Protein AF-0000000084650515 (afdb_homodimer)

Nearest PDB structures (foldseek):
  3lyh-assembly1_B  TM=9.288E-01  e=5.441E-11  Marinobacter nauticus VT8
  3lyh-assembly1_A  TM=9.129E-01  e=6.985E-11  Marinobacter nauticus VT8
  8i58-assembly1_A  TM=8.343E-01  e=9.180E-08  Methanocaldococcus jannaschii DSM 2661
  6jv6-assembly1_A  TM=8.493E-01  e=1.623E-06  Bacillus spizizenii
  5zta-assembly2_B  TM=8.441E-01  e=1.433E-06  Bacillus subtilis subsp. subtilis str. 168

InterPro domains:
  IPR002762 Sirohydrochlorin cobaltochelatase CbiX-like [PF01903] (10-113)
  IPR050963 Sirohydrochlorin Cobaltochelatase/CbiX [PTHR33542] (4-114)

Foldseek 3Di:
DQEEEEEEEADDPDVVVCVVVVVVQVVCPVVDPHHYYYAHCDHDDDHPLNVVVVCVVVPHAEYEYEYQDLDDDPCNVPVVVVVQVVSCVVDPRHHYHYDHHLNPDPVSVVVVVVVVVVVVVVVVVVVD/DQEEEEEEEADDPDVVVCVVVVVVQVVCPVVDPHHYYYAHCDHDDDHPLNVVVVCVVVPHAEYEYEYQDLDDDPCNVPVVVVVQVVSCVVDPRHHYHYDHHLNPDPVSVVVVVVVVVVVVVVVVVVVD

pLDDT: mean 90.08, std 7.63, range [50.84, 98.0]

Secondary structure (DSSP, 8-state):
--EEEEEEE---S-HHHHHHHHHHHHHHGGG-SS-EEEEESSSSSSBHHHHHHHHHHTT--EEEEEE--SS--HIIIIIHHHHHHHHHHT-TT-EEEEPPPGGG-HHHHHHHHHHHHHHHHHHHHHT-/--EEEEEEE---S-HHHHHHHHHHHHHHGGG-SS-EEEEESSSSSSBHHHHHHHHHHTT--EEEEEE--SS--HIIIIIHHHHHHHHHHT-TT-EEEEPPPGGG-HHHHHHHHHHHHHHHHHHHHHT-

Structure (mmCIF, N/CA/C/O backbone):
data_AF-0000000084650515-model_v1
#
loop_
_entity.id
_entity.type
_entity.pdbx_description
1 polymer 'Cobalamin biosynthesis protein CbiX'
#
loop_
_atom_site.group_PDB
_atom_site.id
_atom_site.type_symbol
_atom_site.label_atom_id
_atom_site.label_alt_id
_atom_site.label_comp_id
_atom_site.label_asym_id
_atom_site.label_entity_id
_atom_site.label_seq_id
_atom_site.pdbx_PDB_ins_code
_atom_site.Cartn_x
_atom_site.Cartn_y
_atom_site.Cartn_z
_atom_site.occupancy
_atom_site.B_iso_or_equiv
_atom_site.auth_seq_id
_atom_site.auth_comp_id
_atom_site.auth_asym_id
_atom_site.auth_atom_id
_atom_site.pdbx_PDB_model_num
ATOM 1 N N . MET A 1 1 ? 6.652 -20.891 -22.438 1 65.06 1 MET A N 1
ATOM 2 C CA . MET A 1 1 ? 6.34 -21.109 -21.031 1 65.06 1 MET A CA 1
ATOM 3 C C . MET A 1 1 ? 5.113 -20.312 -20.609 1 65.06 1 MET A C 1
ATOM 5 O O . MET A 1 1 ? 4.938 -19.172 -21.047 1 65.06 1 MET A O 1
ATOM 9 N N . SER A 1 2 ? 4.094 -21.094 -20 1 89.44 2 SER A N 1
ATOM 10 C CA . SER A 1 2 ? 2.855 -20.469 -19.562 1 89.44 2 SER A CA 1
ATOM 11 C C . SER A 1 2 ? 3.072 -19.656 -18.281 1 89.44 2 SER A C 1
ATOM 13 O O . SER A 1 2 ? 3.711 -20.125 -17.344 1 89.44 2 SER A O 1
ATOM 15 N N . TYR A 1 3 ? 2.803 -18.391 -18.297 1 93.5 3 TYR A N 1
ATOM 16 C CA . TYR A 1 3 ? 3.105 -17.406 -17.25 1 93.5 3 TYR A CA 1
ATOM 17 C C . TYR A 1 3 ? 1.832 -16.922 -16.578 1 93.5 3 TYR A C 1
ATOM 19 O O . TYR A 1 3 ? 0.807 -16.734 -17.234 1 93.5 3 TYR A O 1
ATOM 27 N N . ALA A 1 4 ? 1.985 -16.797 -15.211 1 96.31 4 ALA A N 1
ATOM 28 C CA . ALA A 1 4 ? 0.887 -16.188 -14.469 1 96.31 4 ALA A CA 1
ATOM 29 C C . ALA A 1 4 ? 1.412 -15.227 -13.398 1 96.31 4 ALA A C 1
ATOM 31 O O . ALA A 1 4 ? 2.557 -15.352 -12.953 1 96.31 4 ALA A O 1
ATOM 32 N N . LEU A 1 5 ? 0.625 -14.297 -13.078 1 96.75 5 LEU A N 1
ATOM 33 C CA . LEU A 1 5 ? 0.903 -13.359 -11.992 1 96.75 5 LEU A CA 1
ATOM 34 C C . LEU A 1 5 ? -0.011 -13.617 -10.797 1 96.75 5 LEU A C 1
ATOM 36 O O . LEU A 1 5 ? -1.227 -13.742 -10.961 1 96.75 5 LEU A O 1
ATOM 40 N N . VAL A 1 6 ? 0.592 -13.75 -9.664 1 97.56 6 VAL A N 1
ATOM 41 C CA . VAL A 1 6 ? -0.179 -13.828 -8.422 1 97.56 6 VAL A CA 1
ATOM 42 C C . VAL A 1 6 ? 0.044 -12.562 -7.598 1 97.56 6 VAL A C 1
ATOM 44 O O . VAL A 1 6 ? 1.179 -12.242 -7.242 1 97.56 6 VAL A O 1
ATOM 47 N N . LEU A 1 7 ? -1.032 -11.836 -7.387 1 96.88 7 LEU A N 1
ATOM 48 C CA . LEU A 1 7 ? -1.013 -10.734 -6.43 1 96.88 7 LEU A CA 1
ATOM 49 C C . LEU A 1 7 ? -1.178 -11.25 -5.004 1 96.88 7 LEU A C 1
ATOM 51 O O . LEU A 1 7 ? -2.07 -12.055 -4.73 1 96.88 7 LEU A O 1
ATOM 55 N N . LEU A 1 8 ? -0.297 -10.781 -4.105 1 96.62 8 LEU A N 1
ATOM 56 C CA . LEU A 1 8 ? -0.328 -11.273 -2.73 1 96.62 8 LEU A CA 1
ATOM 57 C C . LEU A 1 8 ? -0.618 -10.141 -1.754 1 96.62 8 LEU A C 1
ATOM 59 O O . LEU A 1 8 ? 0.112 -9.148 -1.715 1 96.62 8 LEU A O 1
ATOM 63 N N . ALA A 1 9 ? -1.642 -10.203 -1.027 1 95 9 ALA A N 1
ATOM 64 C CA . ALA A 1 9 ? -2.031 -9.219 -0.023 1 95 9 ALA A CA 1
ATOM 65 C C . ALA A 1 9 ? -2.166 -9.859 1.354 1 95 9 ALA A C 1
ATOM 67 O O . ALA A 1 9 ? -2.205 -11.086 1.472 1 95 9 ALA A O 1
ATOM 68 N N . HIS A 1 10 ? -2.119 -8.828 2.303 1 90.44 10 HIS A N 1
ATOM 69 C CA . HIS A 1 10 ? -2.492 -9.328 3.619 1 90.44 10 HIS A CA 1
ATOM 70 C C . HIS A 1 10 ? -3.979 -9.664 3.68 1 90.44 10 HIS A C 1
ATOM 72 O O . HIS A 1 10 ? -4.805 -8.938 3.123 1 90.44 10 HIS A O 1
ATOM 78 N N . GLY A 1 11 ? -4.395 -10.805 4.207 1 88.5 11 GLY A N 1
ATOM 79 C CA . GLY A 1 11 ? -5.789 -11.195 4.34 1 88.5 11 GLY A CA 1
ATOM 80 C C . GLY A 1 11 ? -6.457 -10.609 5.574 1 88.5 11 GLY A C 1
ATOM 81 O O . GLY A 1 11 ? -5.789 -10.016 6.426 1 88.5 11 GLY A O 1
ATOM 82 N N . SER A 1 12 ? -7.734 -10.5 5.477 1 89.44 12 SER A N 1
ATOM 83 C CA . SER A 1 12 ? -8.578 -10.07 6.59 1 89.44 12 SER A CA 1
ATOM 84 C C . SER A 1 12 ? -9.992 -10.625 6.457 1 89.44 12 SER A C 1
ATOM 86 O O . SER A 1 12 ? -10.461 -10.891 5.352 1 89.44 12 SER A O 1
ATOM 88 N N . SER A 1 13 ? -10.586 -10.766 7.672 1 90.19 13 SER A N 1
ATOM 89 C CA . SER A 1 13 ? -12 -11.125 7.641 1 90.19 13 SER A CA 1
ATOM 90 C C . SER A 1 13 ? -12.867 -9.93 7.277 1 90.19 13 SER A C 1
ATOM 92 O O . SER A 1 13 ? -14.047 -10.086 6.953 1 90.19 13 SER A O 1
ATOM 94 N N . ASP A 1 14 ? -12.328 -8.75 7.246 1 89.75 14 ASP A N 1
ATOM 95 C CA . ASP A 1 14 ? -13.023 -7.508 6.93 1 89.75 14 ASP A CA 1
ATOM 96 C C . ASP A 1 14 ? -13.102 -7.293 5.418 1 89.75 14 ASP A C 1
ATOM 98 O O . ASP A 1 14 ? -12.078 -7.078 4.766 1 89.75 14 ASP A O 1
ATOM 102 N N . PRO A 1 15 ? -14.375 -7.281 4.848 1 88.31 15 PRO A N 1
ATOM 103 C CA . PRO A 1 15 ? -14.508 -7.078 3.404 1 88.31 15 PRO A CA 1
ATOM 104 C C . PRO A 1 15 ? -13.977 -5.719 2.947 1 88.31 15 PRO A C 1
ATOM 106 O O . PRO A 1 15 ? -13.508 -5.586 1.813 1 88.31 15 PRO A O 1
ATOM 109 N N . ASN A 1 16 ? -13.992 -4.766 3.785 1 85.94 16 ASN A N 1
ATOM 110 C CA . ASN A 1 16 ? -13.469 -3.447 3.438 1 85.94 16 ASN A CA 1
ATOM 111 C C . ASN A 1 16 ? -11.961 -3.479 3.217 1 85.94 16 ASN A C 1
ATOM 113 O O . ASN A 1 16 ? -11.43 -2.684 2.439 1 85.94 16 ASN A O 1
ATOM 117 N N . TRP A 1 17 ? -11.359 -4.402 3.885 1 88.88 17 TRP A N 1
ATOM 118 C CA . TRP A 1 17 ? -9.922 -4.602 3.719 1 88.88 17 TRP A CA 1
ATOM 119 C C . TRP A 1 17 ? -9.617 -5.223 2.359 1 88.88 17 TRP A C 1
ATOM 121 O O . TRP A 1 17 ? -8.656 -4.828 1.693 1 88.88 17 TRP A O 1
ATOM 131 N N . ARG A 1 18 ? -10.492 -6.062 1.913 1 92.69 18 ARG A N 1
ATOM 132 C CA . ARG A 1 18 ? -10.203 -6.855 0.723 1 92.69 18 ARG A CA 1
ATOM 133 C C . ARG A 1 18 ? -10.57 -6.094 -0.545 1 92.69 18 ARG A C 1
ATOM 135 O O . ARG A 1 18 ? -9.969 -6.297 -1.599 1 92.69 18 ARG A O 1
ATOM 142 N N . ALA A 1 19 ? -11.422 -5.152 -0.482 1 91.25 19 ALA A N 1
ATOM 143 C CA . ALA A 1 19 ? -12.047 -4.504 -1.631 1 91.25 19 ALA A CA 1
ATOM 144 C C . ALA A 1 19 ? -11.008 -3.82 -2.51 1 91.25 19 ALA A C 1
ATOM 146 O O . ALA A 1 19 ? -11 -4.004 -3.73 1 91.25 19 ALA A O 1
ATOM 147 N N . PRO A 1 20 ? -10.086 -3.062 -1.994 1 90.69 20 PRO A N 1
ATOM 148 C CA . PRO A 1 20 ? -9.125 -2.393 -2.873 1 90.69 20 PRO A CA 1
ATOM 149 C C . PRO A 1 20 ? -8.234 -3.373 -3.631 1 90.69 20 PRO A C 1
ATOM 151 O O . PRO A 1 20 ? -7.855 -3.109 -4.773 1 90.69 20 PRO A O 1
ATOM 154 N N . PHE A 1 21 ? -7.938 -4.445 -3.018 1 94 21 PHE A N 1
ATOM 155 C CA . PHE A 1 21 ? -7.109 -5.453 -3.67 1 94 21 PHE A CA 1
ATOM 156 C C . PHE A 1 21 ? -7.871 -6.121 -4.809 1 94 21 PHE A C 1
ATOM 158 O O . PHE A 1 21 ? -7.312 -6.363 -5.879 1 94 21 PHE A O 1
ATOM 165 N N . GLU A 1 22 ? -9.086 -6.402 -4.543 1 94.38 22 GLU A N 1
ATOM 166 C CA . GLU A 1 22 ? -9.938 -6.996 -5.566 1 94.38 22 GLU A CA 1
ATOM 167 C C . GLU A 1 22 ? -10.164 -6.031 -6.723 1 94.38 22 GLU A C 1
ATOM 169 O O . GLU A 1 22 ? -10.133 -6.43 -7.891 1 94.38 22 GLU A O 1
ATOM 174 N N . GLN A 1 23 ? -10.344 -4.797 -6.367 1 92.38 23 GLN A N 1
ATOM 175 C CA . GLN A 1 23 ? -10.492 -3.773 -7.398 1 92.38 23 GLN A CA 1
ATOM 176 C C . GLN A 1 23 ? -9.234 -3.654 -8.242 1 92.38 23 GLN A C 1
ATOM 178 O O . GLN A 1 23 ? -9.312 -3.496 -9.461 1 92.38 23 GLN A O 1
ATOM 183 N N . PHE A 1 24 ? -8.133 -3.701 -7.602 1 92.38 24 PHE A N 1
ATOM 184 C CA . PHE A 1 24 ? -6.863 -3.639 -8.312 1 92.38 24 PHE A CA 1
ATOM 185 C C . PHE A 1 24 ? -6.719 -4.812 -9.273 1 92.38 24 PHE A C 1
ATOM 187 O O . PHE A 1 24 ? -6.379 -4.625 -10.445 1 92.38 24 PHE A O 1
AT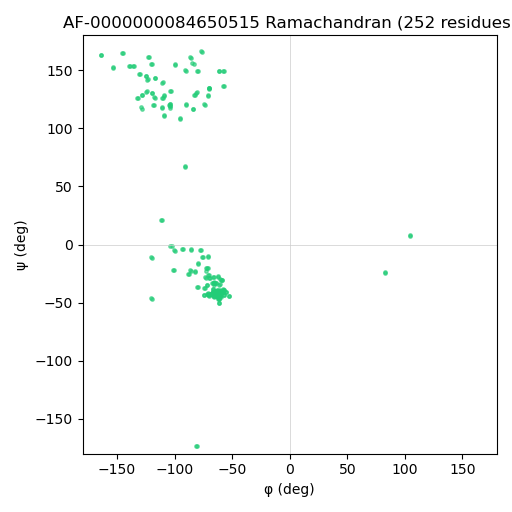OM 194 N N . ARG A 1 25 ? -6.961 -6.016 -8.727 1 95.31 25 ARG A N 1
ATOM 195 C CA . ARG A 1 25 ? -6.934 -7.195 -9.586 1 95.31 25 ARG A CA 1
ATOM 196 C C . ARG A 1 25 ? -7.844 -7.016 -10.797 1 95.31 25 ARG A C 1
ATOM 198 O O . ARG A 1 25 ? -7.43 -7.246 -11.93 1 95.31 25 ARG A O 1
ATOM 205 N N . ASP A 1 26 ? -9.031 -6.504 -10.586 1 94.62 26 ASP A N 1
ATOM 206 C CA . ASP A 1 26 ? -10.008 -6.344 -11.656 1 94.62 26 ASP A CA 1
ATOM 207 C C . ASP A 1 26 ? -9.539 -5.32 -12.688 1 94.62 26 ASP A C 1
ATOM 209 O O . ASP A 1 26 ? -9.797 -5.469 -13.883 1 94.62 26 ASP A O 1
ATOM 213 N N . ALA A 1 27 ? -8.859 -4.328 -12.227 1 91.69 27 ALA A N 1
ATOM 214 C CA . ALA A 1 27 ? -8.352 -3.283 -13.109 1 91.69 27 ALA A CA 1
ATOM 215 C C . ALA A 1 27 ? -7.227 -3.811 -13.992 1 91.69 27 ALA A C 1
ATOM 217 O O . ALA A 1 27 ? -6.961 -3.264 -15.07 1 91.69 27 ALA A O 1
ATOM 218 N N . LEU A 1 28 ? -6.531 -4.844 -13.523 1 93.19 28 LEU A N 1
ATOM 219 C CA . LEU A 1 28 ? -5.387 -5.402 -14.234 1 93.19 28 LEU A CA 1
ATOM 220 C C . LEU A 1 28 ? -5.844 -6.375 -15.312 1 93.19 28 LEU A C 1
ATOM 222 O O . LEU A 1 28 ? -5.152 -6.562 -16.312 1 93.19 28 LEU A O 1
ATOM 226 N N . LEU A 1 29 ? -7.02 -6.91 -15.141 1 92.62 29 LEU A N 1
ATOM 227 C CA . LEU A 1 29 ? -7.5 -7.996 -15.992 1 92.62 29 LEU A CA 1
ATOM 228 C C . LEU A 1 29 ? -7.566 -7.551 -17.453 1 92.62 29 LEU A C 1
ATOM 230 O O . LEU A 1 29 ? -7.074 -8.25 -18.344 1 92.62 29 LEU A O 1
ATOM 234 N N . PRO A 1 30 ? -8.094 -6.352 -17.719 1 91.19 30 PRO A N 1
ATOM 235 C CA . PRO A 1 30 ? -8.18 -5.938 -19.125 1 91.19 30 PRO A CA 1
ATOM 236 C C . PRO A 1 30 ? -6.84 -5.477 -19.688 1 91.19 30 PRO A C 1
ATOM 238 O O . PRO A 1 30 ? -6.699 -5.32 -20.906 1 91.19 30 PRO A O 1
ATOM 241 N N . ARG A 1 31 ? -5.836 -5.414 -18.859 1 89.75 31 ARG A N 1
ATOM 242 C CA . ARG A 1 31 ? -4.562 -4.848 -19.281 1 89.75 31 ARG A CA 1
ATOM 243 C C . ARG A 1 31 ? -3.553 -5.945 -19.594 1 89.75 31 ARG A C 1
ATOM 245 O O . ARG A 1 31 ? -2.531 -5.691 -20.234 1 89.75 31 ARG A O 1
ATOM 252 N N . LEU A 1 32 ? -3.812 -7.078 -19.031 1 89.38 32 LEU A N 1
ATOM 253 C CA . LEU A 1 32 ? -2.867 -8.18 -19.188 1 89.38 32 LEU A CA 1
ATOM 254 C C . LEU A 1 32 ? -3.547 -9.398 -19.797 1 89.38 32 LEU A C 1
ATOM 256 O O . LEU A 1 32 ? -4.668 -9.742 -19.422 1 89.38 32 LEU A O 1
ATOM 260 N N . ASP A 1 33 ? -2.832 -10.07 -20.625 1 88.25 33 ASP A N 1
ATOM 261 C CA . ASP A 1 33 ? -3.346 -11.289 -21.25 1 88.25 33 ASP A CA 1
ATOM 262 C C . ASP A 1 33 ? -2.939 -12.523 -20.438 1 88.25 33 ASP A C 1
ATOM 264 O O . ASP A 1 33 ? -3.369 -13.633 -20.75 1 88.25 33 ASP A O 1
ATOM 268 N N . THR A 1 34 ? -2.211 -12.3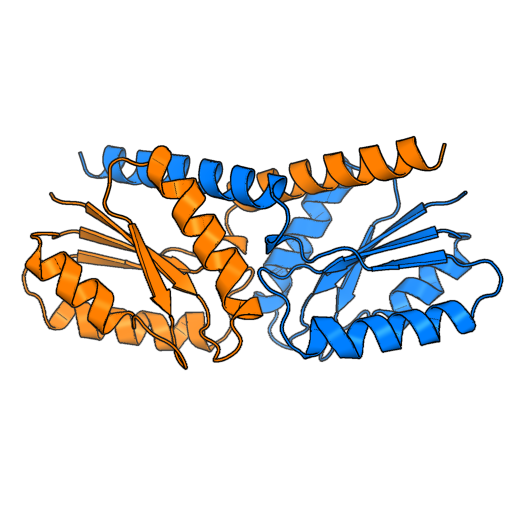59 -19.453 1 91.94 34 THR A N 1
ATOM 269 C CA . THR A 1 34 ? -1.773 -13.477 -18.625 1 91.94 34 THR A CA 1
ATOM 270 C C . THR A 1 34 ? -2.758 -13.719 -17.484 1 91.94 34 THR A C 1
ATOM 272 O O . THR A 1 34 ? -3.447 -12.797 -17.047 1 91.94 34 THR A O 1
ATOM 275 N N . PRO A 1 35 ? -2.85 -14.984 -17.062 1 94.75 35 PRO A N 1
ATOM 276 C CA . PRO A 1 35 ? -3.67 -15.242 -15.875 1 94.75 35 PRO A CA 1
ATOM 277 C C . PRO A 1 35 ? -3.209 -14.445 -14.656 1 94.75 35 PRO A C 1
ATOM 279 O O . PRO A 1 35 ? -2.006 -14.32 -14.406 1 94.75 35 PRO A O 1
ATOM 282 N N . ILE A 1 36 ? -4.176 -13.875 -13.945 1 96.19 36 ILE A N 1
ATOM 283 C CA . ILE A 1 36 ? -3.93 -13.125 -12.719 1 96.19 36 ILE A CA 1
ATOM 284 C C . ILE A 1 36 ? -4.758 -13.719 -11.578 1 96.19 36 ILE A C 1
ATOM 286 O O . ILE A 1 36 ? -5.957 -13.961 -11.742 1 96.19 36 ILE A O 1
ATOM 290 N N . ARG A 1 37 ? -4.105 -13.938 -10.484 1 97.25 37 ARG A N 1
ATOM 291 C CA . ARG A 1 37 ? -4.793 -14.383 -9.273 1 97.25 37 ARG A CA 1
ATOM 292 C C . ARG A 1 37 ? -4.496 -13.461 -8.102 1 97.25 37 ARG A C 1
ATOM 294 O O . ARG A 1 37 ? -3.4 -12.906 -8 1 97.25 37 ARG A O 1
ATOM 301 N N . LEU A 1 38 ? -5.531 -13.32 -7.293 1 97.56 38 LEU A N 1
ATOM 302 C CA . LEU A 1 38 ? -5.352 -12.68 -6 1 97.56 38 LEU A CA 1
ATOM 303 C C . LEU A 1 38 ? -5.332 -13.703 -4.875 1 97.56 38 LEU A C 1
ATOM 305 O O . LEU A 1 38 ? -6.262 -14.508 -4.742 1 97.56 38 LEU A O 1
ATOM 309 N N . ALA A 1 39 ? -4.238 -13.703 -4.176 1 97.81 39 ALA A N 1
ATOM 310 C CA . ALA A 1 39 ? -4.098 -14.594 -3.025 1 97.81 39 ALA A CA 1
ATOM 311 C C . ALA A 1 39 ? -3.855 -13.797 -1.744 1 97.81 39 ALA A C 1
ATOM 313 O O . ALA A 1 39 ? -3.379 -12.664 -1.789 1 97.81 39 ALA A O 1
ATOM 314 N N . TYR A 1 40 ? -4.215 -14.43 -0.645 1 96.25 40 TYR A N 1
ATOM 315 C CA . TYR A 1 40 ? -4.027 -13.812 0.663 1 96.25 40 TYR A CA 1
ATOM 316 C C . TYR A 1 40 ? -3.064 -14.625 1.52 1 96.25 40 TYR A C 1
ATOM 318 O O . TYR A 1 40 ? -3.094 -15.859 1.497 1 96.25 40 TYR A O 1
ATOM 326 N N . MET A 1 41 ? -2.232 -13.898 2.322 1 92.31 41 MET A N 1
ATOM 327 C CA . MET A 1 41 ? -1.226 -14.539 3.162 1 92.31 41 MET A CA 1
ATOM 328 C C . MET A 1 41 ? -1.883 -15.359 4.266 1 92.31 41 MET A C 1
ATOM 330 O O . MET A 1 41 ? -1.378 -16.422 4.637 1 92.31 41 MET A O 1
ATOM 334 N N . GLU A 1 42 ? -2.963 -14.766 4.766 1 89.38 42 GLU A N 1
ATOM 335 C CA . GLU A 1 42 ? -3.656 -15.391 5.891 1 89.38 42 GLU A CA 1
ATOM 336 C C . GLU A 1 42 ? -5.055 -14.805 6.066 1 89.38 42 GLU A C 1
ATOM 338 O O . GLU A 1 42 ? -5.422 -13.836 5.391 1 89.38 42 GLU A O 1
ATOM 343 N N . LEU A 1 43 ? -5.992 -15.508 6.844 1 91.44 43 LEU A N 1
ATOM 344 C CA . LEU A 1 43 ? -7.262 -15.039 7.387 1 91.44 43 LEU A CA 1
ATOM 345 C C . LEU A 1 43 ? -8.367 -15.133 6.344 1 91.44 43 LEU A C 1
ATOM 347 O O . LEU A 1 43 ? -9.555 -15.102 6.684 1 91.44 43 LEU A O 1
ATOM 351 N N . CYS A 1 44 ? -8.008 -15.109 5.074 1 91.56 44 CYS A N 1
ATOM 352 C CA . CYS A 1 44 ? -9.055 -15.258 4.066 1 91.56 44 CYS A CA 1
ATOM 353 C C . CYS A 1 44 ? -8.547 -16.031 2.859 1 91.56 44 CYS A C 1
ATOM 355 O O . CYS A 1 44 ? -7.348 -16.312 2.752 1 91.56 44 CYS A O 1
ATOM 357 N N . ASP A 1 45 ? -9.492 -16.469 2.059 1 94.25 45 ASP A N 1
ATOM 358 C CA . ASP A 1 45 ? -9.219 -17.25 0.848 1 94.25 45 ASP A CA 1
ATOM 359 C C . ASP A 1 45 ? -9.273 -16.359 -0.392 1 94.25 45 ASP A C 1
ATOM 361 O O . ASP A 1 45 ? -9.945 -15.32 -0.396 1 94.25 45 ASP A O 1
ATOM 365 N N . PRO A 1 46 ? -8.523 -16.844 -1.466 1 97.06 46 PRO A N 1
ATOM 366 C CA . PRO A 1 46 ? -7.664 -18.016 -1.628 1 97.06 46 PRO A CA 1
ATOM 367 C C . PRO A 1 46 ? -6.273 -17.812 -1.034 1 97.06 46 PRO A C 1
ATOM 369 O O . PRO A 1 46 ? -5.773 -16.688 -0.995 1 97.06 46 PRO A O 1
ATOM 372 N N . SER A 1 47 ? -5.645 -18.891 -0.542 1 97.19 47 SER A N 1
ATOM 373 C CA . SER A 1 47 ? -4.254 -18.859 -0.1 1 97.19 47 SER A CA 1
ATOM 374 C C . SER A 1 47 ? -3.297 -18.875 -1.288 1 97.19 47 SER A C 1
ATOM 376 O O . SER A 1 47 ? -3.707 -19.141 -2.42 1 97.19 47 SER A O 1
ATOM 378 N N . LEU A 1 48 ? -2.066 -18.578 -0.97 1 97.25 48 LEU A N 1
ATOM 379 C CA . LEU A 1 48 ? -1.036 -18.688 -1.996 1 97.25 48 LEU A CA 1
ATOM 380 C C . LEU A 1 48 ? -0.923 -20.109 -2.512 1 97.25 48 LEU A C 1
ATOM 382 O O . LEU A 1 48 ? -0.819 -20.328 -3.721 1 97.25 48 LEU A O 1
ATOM 386 N N . GLU A 1 49 ? -1.016 -21.062 -1.599 1 97.19 49 GLU A N 1
ATOM 387 C CA . GLU A 1 49 ? -0.932 -22.469 -1.942 1 97.19 49 GLU A CA 1
ATOM 388 C C . GLU A 1 49 ? -2.053 -22.875 -2.896 1 97.19 49 GLU A C 1
ATOM 390 O O . GLU A 1 49 ? -1.803 -23.516 -3.92 1 97.19 49 GLU A O 1
ATOM 395 N N . ASP A 1 50 ? -3.242 -22.469 -2.576 1 97.44 50 ASP A N 1
ATOM 396 C CA . ASP A 1 50 ? -4.398 -22.781 -3.404 1 97.44 50 ASP A CA 1
ATOM 397 C C . ASP A 1 50 ? -4.266 -22.156 -4.793 1 97.44 50 ASP A C 1
ATOM 399 O O . ASP A 1 50 ? -4.559 -22.797 -5.801 1 97.44 50 ASP A O 1
ATOM 403 N N . SER A 1 51 ? -3.863 -20.953 -4.84 1 98 51 SER A N 1
ATOM 404 C CA . SER A 1 51 ? -3.727 -20.219 -6.098 1 98 51 SER A CA 1
ATOM 405 C C . SER A 1 51 ? -2.678 -20.859 -6.996 1 98 51 SER A C 1
ATOM 407 O O . SER A 1 51 ? -2.904 -21.047 -8.195 1 98 51 SER A O 1
ATOM 409 N N . VAL A 1 52 ? -1.563 -21.234 -6.402 1 97.5 52 VAL A N 1
ATOM 410 C CA . VAL A 1 52 ? -0.481 -21.859 -7.152 1 97.5 52 VAL A CA 1
ATOM 411 C C . VAL A 1 52 ? -0.936 -23.219 -7.668 1 97.5 52 VAL A C 1
ATOM 413 O O . VAL A 1 52 ? -0.711 -23.562 -8.828 1 97.5 52 VAL A O 1
ATOM 416 N N . ALA A 1 53 ? -1.579 -23.984 -6.824 1 97.06 53 ALA A N 1
ATOM 417 C CA . ALA A 1 53 ? -2.066 -25.297 -7.215 1 97.06 53 ALA A CA 1
ATOM 418 C C . ALA A 1 53 ? -2.996 -25.219 -8.422 1 97.06 53 ALA A C 1
ATOM 420 O O . ALA A 1 53 ? -2.879 -26 -9.367 1 97.06 53 ALA A O 1
ATOM 421 N N . GLN A 1 54 ? -3.879 -24.234 -8.391 1 97.31 54 GLN A N 1
ATOM 422 C CA . GLN A 1 54 ? -4.832 -24.047 -9.484 1 97.31 54 GLN A CA 1
ATOM 423 C C . GLN A 1 54 ? -4.117 -23.641 -10.773 1 97.31 54 GLN A C 1
ATOM 425 O O . GLN A 1 54 ? -4.473 -24.125 -11.852 1 97.31 54 GLN A O 1
ATOM 430 N N . LEU A 1 55 ? -3.148 -22.812 -10.656 1 97.44 55 LEU A N 1
ATOM 431 C CA . LEU A 1 55 ? -2.389 -22.375 -11.82 1 97.44 55 LEU A CA 1
ATOM 432 C C . LEU A 1 55 ? -1.594 -23.516 -12.43 1 97.44 55 LEU A C 1
ATOM 434 O O . LEU A 1 55 ? -1.545 -23.656 -13.656 1 97.44 55 LEU A O 1
ATOM 438 N N . VAL A 1 56 ? -0.998 -24.312 -11.578 1 96.38 56 VAL A N 1
ATOM 439 C CA . VAL A 1 56 ? -0.232 -25.453 -12.047 1 96.38 56 VAL A CA 1
ATOM 440 C C . VAL A 1 56 ? -1.158 -26.438 -12.758 1 96.38 56 VAL A C 1
ATOM 442 O O . VAL A 1 56 ? -0.827 -26.953 -13.828 1 96.38 56 VAL A O 1
ATOM 445 N N . GLN A 1 57 ? -2.316 -26.672 -12.172 1 96.06 57 GLN A N 1
ATOM 446 C CA . GLN A 1 57 ? -3.307 -27.562 -12.766 1 96.06 57 GLN A CA 1
ATOM 447 C C . GLN A 1 57 ? -3.727 -27.062 -14.148 1 96.06 57 GLN A C 1
ATOM 449 O O . GLN A 1 57 ? -4.016 -27.859 -15.039 1 96.06 57 GLN A O 1
ATOM 454 N N . ALA A 1 58 ? -3.699 -25.75 -14.367 1 96.25 58 ALA A N 1
ATOM 455 C CA . ALA A 1 58 ? -4.098 -25.141 -15.633 1 96.25 58 ALA A CA 1
ATOM 456 C C . ALA A 1 58 ? -2.932 -25.109 -16.625 1 96.25 58 ALA A C 1
ATOM 458 O O . ALA A 1 58 ? -3.062 -24.594 -17.734 1 96.25 58 ALA A O 1
ATOM 459 N N . GLY A 1 59 ? -1.742 -25.562 -16.156 1 95.31 59 GL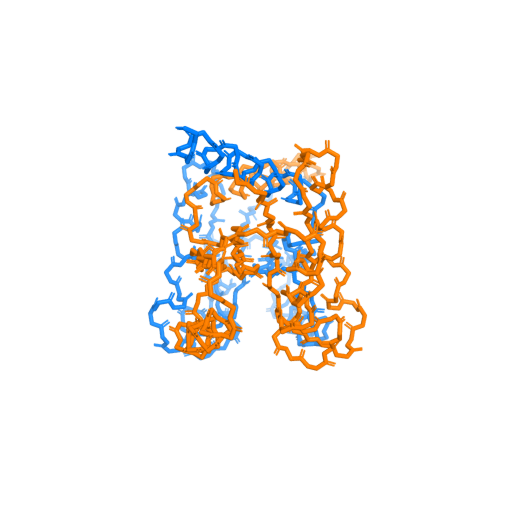Y A N 1
ATOM 460 C CA . GLY A 1 59 ? -0.629 -25.719 -17.078 1 95.31 59 GLY A CA 1
ATOM 461 C C . GLY A 1 59 ? 0.419 -24.625 -16.938 1 95.31 59 GLY A C 1
ATOM 462 O O . GLY A 1 59 ? 1.354 -24.562 -17.734 1 95.31 59 GLY A O 1
ATOM 463 N N . THR A 1 60 ? 0.274 -23.781 -15.906 1 95.81 60 THR A N 1
ATOM 464 C CA . THR A 1 60 ? 1.247 -22.719 -15.68 1 95.81 60 THR A CA 1
ATOM 465 C C . THR A 1 60 ? 2.576 -23.281 -15.203 1 95.81 60 THR A C 1
ATOM 467 O O . THR A 1 60 ? 2.604 -24.156 -14.336 1 95.81 60 THR A O 1
ATOM 470 N N . THR A 1 61 ? 3.682 -22.781 -15.789 1 95.56 61 THR A N 1
ATOM 471 C CA . THR A 1 61 ? 4.988 -23.297 -15.391 1 95.56 61 THR A CA 1
ATOM 472 C C . THR A 1 61 ? 5.863 -22.188 -14.828 1 95.56 61 THR A C 1
ATOM 474 O O . THR A 1 61 ? 6.945 -22.438 -14.297 1 95.56 61 THR A O 1
ATOM 477 N N . ARG A 1 62 ? 5.453 -20.953 -14.992 1 95.75 62 ARG A N 1
ATOM 478 C CA . ARG A 1 62 ? 6.156 -19.797 -14.43 1 95.75 62 ARG A CA 1
ATOM 479 C C . ARG A 1 62 ? 5.188 -18.859 -13.719 1 95.75 62 ARG A C 1
ATOM 481 O O . ARG A 1 62 ? 4.184 -18.438 -14.305 1 95.75 62 ARG A O 1
ATOM 488 N N . ILE A 1 63 ? 5.5 -18.562 -12.461 1 96.62 63 ILE A N 1
ATOM 489 C CA . ILE A 1 63 ? 4.652 -17.688 -11.664 1 96.62 63 ILE A CA 1
ATOM 490 C C . ILE A 1 63 ? 5.492 -16.578 -11.055 1 96.62 63 ILE A C 1
ATOM 492 O O . ILE A 1 63 ? 6.574 -16.828 -10.508 1 96.62 63 ILE A O 1
ATOM 496 N N . GLU A 1 64 ? 5.086 -15.398 -11.227 1 96.19 64 GLU A N 1
ATOM 497 C CA . GLU A 1 64 ? 5.598 -14.289 -10.422 1 96.19 64 GLU A CA 1
ATOM 498 C C . GLU A 1 64 ? 4.59 -13.875 -9.352 1 96.19 64 GLU A C 1
ATOM 500 O O . GLU A 1 64 ? 3.395 -13.766 -9.625 1 96.19 64 GLU A O 1
ATOM 505 N N . VAL A 1 65 ? 5.125 -13.742 -8.148 1 96.56 65 VAL A N 1
ATOM 506 C CA . VAL A 1 65 ? 4.32 -13.289 -7.016 1 96.56 65 VAL A CA 1
ATOM 507 C C . VAL A 1 65 ? 4.648 -11.836 -6.695 1 96.56 65 VAL A C 1
ATOM 509 O O . VAL A 1 65 ? 5.797 -11.5 -6.395 1 96.56 65 VAL A O 1
ATOM 512 N N . LEU A 1 66 ? 3.635 -11.023 -6.797 1 95.19 66 LEU A N 1
ATOM 513 C CA . LEU A 1 66 ? 3.793 -9.602 -6.512 1 95.19 66 LEU A CA 1
ATOM 514 C C . LEU A 1 66 ? 3.096 -9.227 -5.211 1 95.19 66 LEU A C 1
ATOM 516 O O . LEU A 1 66 ? 1.865 -9.172 -5.152 1 95.19 66 LEU A O 1
ATOM 520 N N . PRO A 1 67 ? 3.906 -8.898 -4.211 1 95 67 PRO A N 1
ATOM 521 C CA . PRO A 1 67 ? 3.289 -8.445 -2.963 1 95 67 PRO A CA 1
ATOM 522 C C . PRO A 1 67 ? 2.66 -7.055 -3.092 1 95 67 PRO A C 1
ATOM 524 O O . PRO A 1 67 ? 3.312 -6.117 -3.561 1 95 67 PRO A O 1
ATOM 527 N N . LEU A 1 68 ? 1.376 -6.965 -2.68 1 93 68 LEU A N 1
ATOM 528 C CA . LEU A 1 68 ? 0.674 -5.684 -2.648 1 93 68 LEU A CA 1
ATOM 529 C C . LEU A 1 68 ? 0.827 -5.012 -1.289 1 93 68 LEU A C 1
ATOM 531 O O . LEU A 1 68 ? -0.156 -4.832 -0.567 1 93 68 LEU A O 1
ATOM 535 N N . PHE A 1 69 ? 2.074 -4.633 -1.062 1 90.81 69 PHE A N 1
ATOM 536 C CA . PHE A 1 69 ? 2.484 -3.941 0.153 1 90.81 69 PHE A CA 1
ATOM 537 C C . PHE A 1 69 ? 3.309 -2.703 -0.181 1 90.81 69 PHE A C 1
ATOM 539 O O . PHE A 1 69 ? 4.027 -2.682 -1.184 1 90.81 69 PHE A O 1
ATOM 546 N N . PHE A 1 70 ? 3.16 -1.713 0.649 1 87.25 70 PHE A N 1
ATOM 547 C CA . PHE A 1 70 ? 4.023 -0.549 0.482 1 87.25 70 PHE A CA 1
ATOM 548 C C . PHE A 1 70 ? 5.457 -0.876 0.888 1 87.25 70 PHE A C 1
ATOM 550 O O . PHE A 1 70 ? 6.406 -0.466 0.218 1 87.25 70 PHE A O 1
ATOM 557 N N . ALA A 1 71 ? 5.527 -1.564 1.998 1 84.62 71 ALA A N 1
ATOM 558 C CA . ALA A 1 71 ? 6.824 -1.932 2.561 1 84.62 71 ALA A CA 1
ATOM 559 C C . ALA A 1 71 ? 6.836 -3.389 3.014 1 84.62 71 ALA A C 1
ATOM 561 O O . ALA A 1 71 ? 5.781 -3.969 3.283 1 84.62 71 ALA A O 1
ATOM 562 N N . ALA A 1 72 ? 8.062 -3.918 2.994 1 80.06 72 ALA A N 1
ATOM 563 C CA . ALA A 1 72 ? 8.211 -5.305 3.43 1 80.06 72 ALA A CA 1
ATOM 564 C C . ALA A 1 72 ? 8.617 -5.375 4.898 1 80.06 72 ALA A C 1
ATOM 566 O O . ALA A 1 72 ? 9.695 -4.902 5.277 1 80.06 72 ALA A O 1
ATOM 567 N N . GLY A 1 73 ? 7.668 -5.816 5.707 1 79.62 73 GLY A N 1
ATOM 568 C CA . GLY A 1 73 ? 8.062 -6.172 7.059 1 79.62 73 GLY A CA 1
ATOM 569 C C . GLY A 1 73 ? 8.672 -7.559 7.156 1 79.62 73 GLY A C 1
ATOM 570 O O . GLY A 1 73 ? 8.953 -8.188 6.137 1 79.62 73 GLY A O 1
ATOM 571 N N . ARG A 1 74 ? 8.93 -8.023 8.336 1 77.69 74 ARG A N 1
ATOM 572 C CA . ARG A 1 74 ? 9.602 -9.289 8.586 1 77.69 74 ARG A CA 1
ATOM 573 C C . ARG A 1 74 ? 8.836 -10.453 7.949 1 77.69 74 ARG A C 1
ATOM 575 O O . ARG A 1 74 ? 9.438 -11.336 7.336 1 77.69 74 ARG A O 1
ATOM 582 N N . HIS A 1 75 ? 7.582 -10.438 7.98 1 79.19 75 HIS A N 1
ATOM 583 C CA . HIS A 1 75 ? 6.773 -11.523 7.445 1 79.19 75 HIS A CA 1
ATOM 584 C C . HIS A 1 75 ? 6.945 -11.648 5.934 1 79.19 75 HIS A C 1
ATOM 586 O O . HIS A 1 75 ? 7.176 -12.742 5.418 1 79.19 75 HIS A O 1
ATOM 592 N N . LEU A 1 76 ? 6.957 -10.586 5.273 1 84.44 76 LEU A N 1
ATOM 593 C CA . LEU A 1 76 ? 7.098 -10.594 3.822 1 84.44 76 LEU A CA 1
ATOM 594 C C . LEU A 1 76 ? 8.523 -10.93 3.418 1 84.44 76 LEU A C 1
ATOM 596 O O . LEU A 1 76 ? 8.75 -11.633 2.428 1 84.44 76 LEU A O 1
ATOM 600 N N . ARG A 1 77 ? 9.469 -10.609 4.25 1 86.12 77 ARG A N 1
ATOM 601 C CA . ARG A 1 77 ? 10.867 -10.734 3.857 1 86.12 77 ARG A CA 1
ATOM 602 C C . ARG A 1 77 ? 11.398 -12.133 4.176 1 86.12 77 ARG A C 1
ATOM 604 O O . ARG A 1 77 ? 12.32 -12.617 3.516 1 86.12 77 ARG A O 1
ATOM 611 N N . LYS A 1 78 ? 10.789 -12.789 5.152 1 89.12 78 LYS A N 1
ATOM 612 C CA . LYS A 1 78 ? 11.336 -14.078 5.578 1 89.12 78 LYS A CA 1
ATOM 613 C C . LYS A 1 78 ? 10.32 -15.195 5.398 1 89.12 78 LYS A C 1
ATOM 615 O O . LYS A 1 78 ? 10.602 -16.203 4.738 1 89.12 78 LYS A O 1
ATOM 620 N N . ASP A 1 79 ? 9.094 -15.008 5.809 1 89.94 79 ASP A N 1
ATOM 621 C CA . ASP A 1 79 ? 8.109 -16.078 5.812 1 89.94 79 ASP A CA 1
ATOM 622 C C . ASP A 1 79 ? 7.629 -16.391 4.395 1 89.94 79 ASP A C 1
ATOM 624 O O . ASP A 1 79 ? 7.473 -17.562 4.031 1 89.94 79 ASP A O 1
ATOM 628 N N . VAL A 1 80 ? 7.5 -15.375 3.602 1 93.81 80 VAL A N 1
ATOM 629 C CA . VAL A 1 80 ? 6.938 -15.57 2.27 1 93.81 80 VAL A CA 1
ATOM 630 C C . VAL A 1 80 ? 7.965 -16.25 1.367 1 93.81 80 VAL A C 1
ATOM 632 O O . VAL A 1 80 ? 7.637 -17.188 0.643 1 93.81 80 VAL A O 1
ATOM 635 N N . PRO A 1 81 ? 9.227 -15.844 1.396 1 94.69 81 PRO A N 1
ATOM 636 C CA . PRO A 1 81 ? 10.234 -16.562 0.604 1 94.69 81 PRO A CA 1
ATOM 637 C C . PRO A 1 81 ? 10.32 -18.047 0.968 1 94.69 81 PRO A C 1
ATOM 639 O O . PRO A 1 81 ? 10.453 -18.891 0.083 1 94.69 81 PRO A O 1
ATOM 642 N N . ALA A 1 82 ? 10.242 -18.359 2.264 1 94.62 82 ALA A N 1
ATOM 643 C CA . ALA A 1 82 ? 10.258 -19.75 2.703 1 94.62 82 ALA A CA 1
ATOM 644 C C . ALA A 1 82 ? 9.047 -20.5 2.158 1 94.62 82 ALA A C 1
ATOM 646 O O . ALA A 1 82 ? 9.172 -21.656 1.718 1 94.62 82 ALA A O 1
ATOM 647 N N . GLN A 1 83 ? 7.945 -19.859 2.188 1 94.44 83 GLN A N 1
ATOM 648 C CA . GLN A 1 83 ? 6.715 -20.438 1.652 1 94.44 83 GLN A CA 1
ATOM 649 C C . GLN A 1 83 ? 6.84 -20.719 0.157 1 94.44 83 GLN A C 1
ATOM 651 O O . GLN A 1 83 ? 6.438 -21.781 -0.318 1 94.44 83 GLN A O 1
ATOM 656 N N . ILE A 1 84 ? 7.391 -19.828 -0.562 1 95.75 84 ILE A N 1
ATOM 657 C CA . ILE A 1 84 ? 7.555 -19.938 -2.008 1 95.75 84 ILE A CA 1
ATOM 658 C C . ILE A 1 84 ? 8.516 -21.078 -2.332 1 95.75 84 ILE A C 1
ATOM 660 O O . ILE A 1 84 ? 8.273 -21.859 -3.258 1 95.75 84 ILE A O 1
ATOM 664 N N . LYS A 1 85 ? 9.57 -21.156 -1.578 1 94.75 85 LYS A N 1
ATOM 665 C CA . LYS A 1 85 ? 10.523 -22.234 -1.769 1 94.75 85 LYS A CA 1
ATOM 666 C C . LYS A 1 85 ? 9.859 -23.594 -1.569 1 94.75 85 LYS A C 1
ATOM 668 O O . LYS A 1 85 ? 10.07 -24.516 -2.359 1 94.75 85 LYS A O 1
ATOM 673 N N . GLU A 1 86 ? 9.102 -23.672 -0.547 1 95.12 86 GLU A N 1
ATOM 674 C CA . GLU A 1 86 ? 8.375 -24.906 -0.271 1 95.12 86 GLU A CA 1
ATOM 675 C C . GLU A 1 86 ? 7.418 -25.25 -1.41 1 95.12 86 GLU A C 1
ATOM 677 O O . GLU A 1 86 ? 7.355 -26.391 -1.851 1 95.12 86 GLU A O 1
ATOM 682 N N . LEU A 1 87 ? 6.73 -24.281 -1.887 1 95.19 87 LEU A N 1
ATOM 683 C CA . LEU A 1 87 ? 5.777 -24.484 -2.975 1 95.19 87 LEU A CA 1
ATOM 684 C C . LEU A 1 87 ? 6.492 -24.922 -4.246 1 95.19 87 LEU A C 1
ATOM 686 O O . LEU A 1 87 ? 6.027 -25.844 -4.934 1 95.19 87 LEU A O 1
ATOM 690 N N . ALA A 1 88 ? 7.574 -24.281 -4.527 1 93.94 88 ALA A N 1
ATOM 691 C CA . ALA A 1 88 ? 8.344 -24.609 -5.723 1 93.94 88 ALA A CA 1
ATOM 692 C C . ALA A 1 88 ? 8.836 -26.062 -5.668 1 93.94 88 ALA A C 1
ATOM 694 O O . ALA A 1 88 ? 8.93 -26.734 -6.699 1 93.94 88 ALA A O 1
ATOM 695 N N . SER A 1 89 ? 9.148 -26.531 -4.531 1 95.12 89 SER A N 1
ATOM 696 C CA . SER A 1 89 ? 9.688 -27.875 -4.359 1 95.12 89 SER A CA 1
ATOM 697 C C . SER A 1 89 ? 8.617 -28.922 -4.602 1 95.12 89 SER A C 1
ATOM 699 O O . SER A 1 89 ? 8.93 -30.094 -4.871 1 95.12 89 SER A O 1
ATOM 701 N N . LEU A 1 90 ? 7.395 -28.531 -4.516 1 95.19 90 LEU A N 1
ATOM 702 C CA . LEU A 1 90 ? 6.281 -29.469 -4.672 1 95.19 90 LEU A CA 1
ATOM 703 C C . LEU A 1 90 ? 6.016 -29.75 -6.145 1 95.19 90 LEU A C 1
ATOM 705 O O . LEU A 1 90 ? 5.332 -30.719 -6.48 1 95.19 90 LEU A O 1
ATOM 709 N N . TYR A 1 91 ? 6.582 -28.859 -7 1 94.44 91 TYR A N 1
ATOM 710 C CA . TYR A 1 91 ? 6.309 -28.984 -8.422 1 94.44 91 TYR A CA 1
ATOM 711 C C . TYR A 1 91 ? 7.598 -28.984 -9.234 1 94.44 91 TYR A C 1
ATOM 713 O O . TYR A 1 91 ? 8.312 -27.984 -9.281 1 94.44 91 TYR A O 1
ATOM 721 N N . ASP A 1 92 ? 7.969 -30 -9.969 1 89.19 92 ASP A N 1
ATOM 722 C CA . ASP A 1 92 ? 9.234 -30.203 -10.672 1 89.19 92 ASP A CA 1
ATOM 723 C C . ASP A 1 92 ? 9.398 -29.172 -11.797 1 89.19 92 ASP A C 1
ATOM 725 O O . ASP A 1 92 ? 10.508 -28.703 -12.062 1 89.19 92 ASP A O 1
ATOM 729 N N . ASP A 1 93 ? 8.336 -28.766 -12.414 1 91.44 93 ASP A N 1
ATOM 730 C CA . ASP A 1 93 ? 8.438 -27.922 -13.594 1 91.44 93 ASP A CA 1
ATOM 731 C C . ASP A 1 93 ? 7.93 -26.516 -13.305 1 91.44 93 ASP A C 1
ATOM 733 O O . ASP A 1 93 ? 7.562 -25.781 -14.227 1 91.44 93 ASP A O 1
ATOM 737 N N . LEU A 1 94 ? 7.902 -26.156 -12.055 1 94.81 94 LEU A N 1
ATOM 738 C CA . LEU A 1 94 ? 7.355 -24.844 -11.719 1 94.81 94 LEU A CA 1
ATOM 739 C C . LEU A 1 94 ? 8.453 -23.906 -11.242 1 94.81 94 LEU A C 1
ATOM 741 O O . LEU A 1 94 ? 9.242 -24.266 -10.359 1 94.81 94 LEU A O 1
ATOM 745 N N . ASP A 1 95 ? 8.523 -22.75 -11.898 1 95.12 95 ASP A N 1
ATOM 746 C CA . ASP A 1 95 ? 9.367 -21.656 -11.438 1 95.12 95 ASP A CA 1
ATOM 747 C C . ASP A 1 95 ? 8.531 -20.562 -10.773 1 95.12 95 ASP A C 1
ATOM 749 O O . ASP A 1 95 ? 7.652 -19.969 -11.414 1 95.12 95 ASP A O 1
ATOM 753 N N . ILE A 1 96 ? 8.797 -20.312 -9.523 1 96.75 96 ILE A N 1
ATOM 754 C CA . ILE A 1 96 ? 8.094 -19.25 -8.805 1 96.75 96 ILE A CA 1
ATOM 755 C C . ILE A 1 96 ? 9.094 -18.188 -8.359 1 96.75 96 ILE A C 1
ATOM 757 O O . ILE A 1 96 ? 10.094 -18.5 -7.711 1 96.75 96 ILE A O 1
ATOM 761 N N . THR A 1 97 ? 8.797 -16.953 -8.719 1 94.94 97 THR A N 1
ATOM 762 C CA . THR 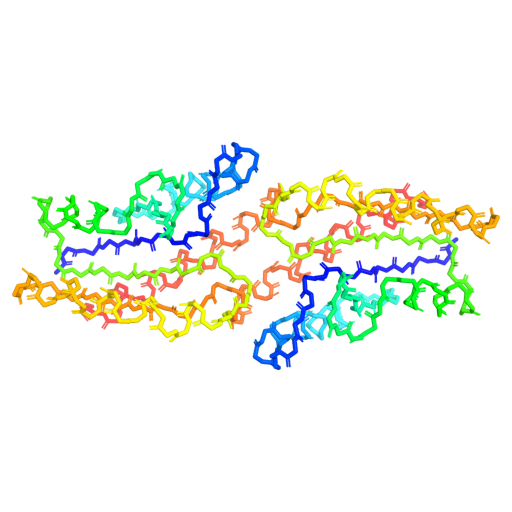A 1 97 ? 9.641 -15.836 -8.32 1 94.94 97 THR A CA 1
ATOM 763 C C . THR A 1 97 ? 8.859 -14.844 -7.473 1 94.94 97 THR A C 1
ATOM 765 O O . THR A 1 97 ? 7.75 -14.445 -7.832 1 94.94 97 THR A O 1
ATOM 768 N N . LEU A 1 98 ? 9.445 -14.5 -6.375 1 94.75 98 LEU A N 1
ATOM 769 C CA . LEU A 1 98 ? 8.898 -13.43 -5.543 1 94.75 98 LEU A CA 1
ATOM 770 C C . LEU A 1 98 ? 9.477 -12.078 -5.949 1 94.75 98 LEU A C 1
ATOM 772 O O . LEU A 1 98 ? 10.688 -11.875 -5.91 1 94.75 98 LEU A O 1
ATOM 776 N N . LEU A 1 99 ? 8.555 -11.227 -6.34 1 91.56 99 LEU A N 1
ATOM 777 C CA . LEU A 1 99 ? 8.961 -9.875 -6.707 1 91.56 99 LEU A CA 1
ATOM 778 C C . LEU A 1 99 ? 9.023 -8.969 -5.48 1 91.56 99 LEU A C 1
ATOM 780 O O . LEU A 1 99 ? 8.477 -9.305 -4.43 1 91.56 99 LEU A O 1
ATOM 784 N N . ALA A 1 100 ? 9.766 -7.816 -5.594 1 89.31 100 ALA A N 1
ATOM 785 C CA . ALA A 1 100 ? 9.719 -6.801 -4.547 1 89.31 100 ALA A CA 1
ATOM 786 C C . ALA A 1 100 ? 8.312 -6.246 -4.375 1 89.31 100 ALA A C 1
ATOM 788 O O . ALA A 1 100 ? 7.539 -6.188 -5.332 1 89.31 100 ALA A O 1
ATOM 789 N N . PRO A 1 101 ? 7.996 -5.84 -3.119 1 92.06 101 PRO A N 1
ATOM 790 C CA . PRO A 1 101 ? 6.664 -5.25 -2.943 1 92.06 101 PRO A CA 1
ATOM 791 C C . PRO A 1 101 ? 6.43 -4.043 -3.848 1 92.06 101 PRO A C 1
ATOM 793 O O . PRO A 1 101 ? 7.371 -3.305 -4.152 1 92.06 101 PRO A O 1
ATOM 796 N N . VAL A 1 102 ? 5.219 -3.914 -4.18 1 88.62 102 VAL A N 1
ATOM 797 C CA . VAL A 1 102 ? 4.848 -2.918 -5.18 1 88.62 102 VAL A CA 1
ATOM 798 C C . VAL A 1 102 ? 5.277 -1.53 -4.711 1 88.62 102 VAL A C 1
ATOM 800 O O . VAL A 1 102 ? 5.672 -0.687 -5.52 1 88.62 102 VAL A O 1
ATOM 803 N N . GLY A 1 103 ? 5.305 -1.261 -3.387 1 86.69 103 GLY A N 1
ATOM 804 C CA . GLY A 1 103 ? 5.641 0.045 -2.84 1 86.69 103 GLY A CA 1
ATOM 805 C C . GLY A 1 103 ? 7.109 0.396 -2.99 1 86.69 103 GLY A C 1
ATOM 806 O O . GLY A 1 103 ? 7.496 1.556 -2.826 1 86.69 103 GLY A O 1
ATOM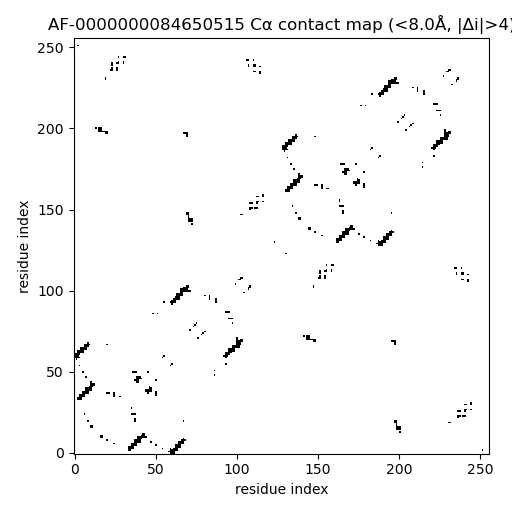 807 N N . GLU A 1 104 ? 7.863 -0.528 -3.354 1 86.5 104 GLU A N 1
ATOM 808 C CA . GLU A 1 104 ? 9.297 -0.299 -3.479 1 86.5 104 GLU A CA 1
ATOM 809 C C . GLU A 1 104 ? 9.695 -0.062 -4.934 1 86.5 104 GLU A C 1
ATOM 811 O O . GLU A 1 104 ? 10.844 0.294 -5.219 1 86.5 104 GLU A O 1
ATOM 816 N N . HIS A 1 105 ? 8.758 -0.202 -5.793 1 83.56 105 HIS A N 1
ATOM 817 C CA . HIS A 1 105 ? 9.078 -0.052 -7.207 1 83.56 105 HIS A CA 1
ATOM 818 C C . HIS A 1 105 ? 9.094 1.418 -7.613 1 83.56 105 HIS A C 1
ATOM 820 O O . HIS A 1 105 ? 8.117 2.137 -7.414 1 83.56 105 HIS A O 1
ATOM 826 N N . PRO A 1 106 ? 10.18 1.795 -8.25 1 84.12 106 PRO A N 1
ATOM 827 C CA . PRO A 1 106 ? 10.297 3.205 -8.625 1 84.12 106 PRO A CA 1
ATOM 828 C C . PRO A 1 106 ? 9.133 3.68 -9.492 1 84.12 106 PRO A C 1
ATOM 830 O O . PRO A 1 106 ? 8.664 4.809 -9.336 1 84.12 106 PRO A O 1
ATOM 833 N N . ASP A 1 107 ? 8.734 2.818 -10.367 1 81.5 107 ASP A N 1
ATOM 834 C CA . ASP A 1 107 ? 7.629 3.199 -11.242 1 81.5 107 ASP A CA 1
ATOM 835 C C . ASP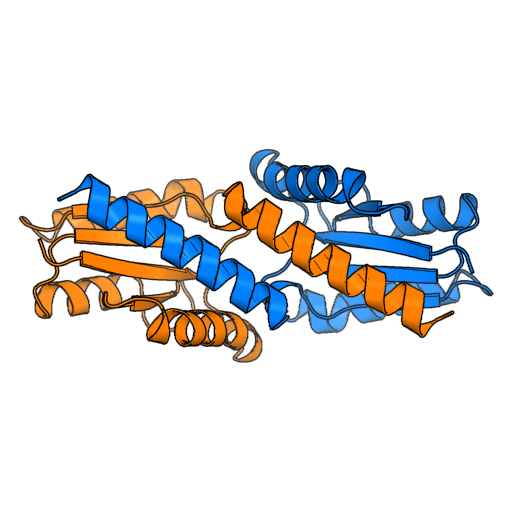 A 1 107 ? 6.332 3.373 -10.453 1 81.5 107 ASP A C 1
ATOM 837 O O . ASP A 1 107 ? 5.512 4.234 -10.773 1 81.5 107 ASP A O 1
ATOM 841 N N . PHE A 1 108 ? 6.227 2.59 -9.445 1 82.19 108 PHE A N 1
ATOM 842 C CA . PHE A 1 108 ? 5.051 2.705 -8.586 1 82.19 108 PHE A CA 1
ATOM 843 C C . PHE A 1 108 ? 5.094 4 -7.785 1 82.19 108 PHE A C 1
ATOM 845 O O . PHE A 1 108 ? 4.102 4.734 -7.727 1 82.19 108 PHE A O 1
ATOM 852 N N . ILE A 1 109 ? 6.234 4.27 -7.281 1 85.81 109 ILE A N 1
ATOM 853 C CA . ILE A 1 109 ? 6.422 5.484 -6.496 1 85.81 109 ILE A CA 1
ATOM 854 C C . ILE A 1 109 ? 6.129 6.707 -7.363 1 85.81 109 ILE A C 1
ATOM 856 O O . ILE A 1 109 ? 5.422 7.625 -6.938 1 85.81 109 ILE A O 1
ATOM 860 N N . ALA A 1 110 ? 6.562 6.668 -8.555 1 84.69 110 ALA A N 1
ATOM 861 C CA . ALA A 1 110 ? 6.348 7.781 -9.469 1 84.69 110 ALA A CA 1
ATOM 862 C C . ALA A 1 110 ? 4.871 7.93 -9.82 1 84.69 110 ALA A C 1
ATOM 864 O O . ALA A 1 110 ? 4.344 9.047 -9.844 1 84.69 110 ALA A O 1
ATOM 865 N N . ALA A 1 111 ? 4.254 6.824 -10.047 1 82 111 ALA A N 1
ATOM 866 C CA . ALA A 1 111 ? 2.832 6.836 -10.391 1 82 111 ALA A CA 1
ATOM 867 C C . ALA A 1 111 ? 1.995 7.359 -9.227 1 82 111 ALA A C 1
ATOM 869 O O . ALA A 1 111 ? 1.084 8.164 -9.422 1 82 111 ALA A O 1
ATOM 870 N N . LEU A 1 112 ? 2.371 6.895 -8.102 1 84.12 112 LEU A N 1
ATOM 871 C CA . LEU A 1 112 ? 1.667 7.332 -6.902 1 84.12 112 LEU A CA 1
ATOM 872 C C . LEU A 1 112 ? 1.876 8.828 -6.66 1 84.12 112 LEU A C 1
ATOM 874 O O . LEU A 1 112 ? 0.924 9.547 -6.359 1 84.12 112 LEU A O 1
ATOM 878 N N . ALA A 1 113 ? 3.107 9.242 -6.832 1 88.06 113 ALA A N 1
ATOM 879 C CA . ALA A 1 113 ? 3.434 10.656 -6.648 1 88.06 113 ALA A CA 1
ATOM 880 C C . ALA A 1 113 ? 2.652 11.531 -7.629 1 88.06 113 ALA A C 1
ATOM 882 O O . ALA A 1 113 ? 2.129 12.578 -7.25 1 88.06 113 ALA A O 1
ATOM 883 N N . ASN A 1 114 ? 2.498 11.094 -8.828 1 85.31 114 ASN A N 1
ATOM 884 C CA . ASN A 1 114 ? 1.737 11.836 -9.828 1 85.31 114 ASN A CA 1
ATOM 885 C C . ASN A 1 114 ? 0.257 11.914 -9.469 1 85.31 114 ASN A C 1
ATOM 887 O O . ASN A 1 114 ? -0.359 12.969 -9.578 1 85.31 114 ASN A O 1
ATOM 891 N N . ALA A 1 115 ? -0.248 10.789 -9.031 1 83.44 115 ALA A N 1
ATOM 892 C CA . ALA A 1 115 ? -1.66 10.742 -8.664 1 83.44 115 ALA A CA 1
ATOM 893 C C . ALA A 1 115 ? -1.955 11.672 -7.488 1 83.44 115 ALA A C 1
ATOM 895 O O . ALA A 1 115 ? -2.959 12.383 -7.492 1 83.44 115 ALA A O 1
ATOM 896 N N . VAL A 1 116 ? -1.054 11.688 -6.547 1 87 116 VAL A N 1
ATOM 897 C CA . VAL A 1 116 ? -1.229 12.523 -5.367 1 87 116 VAL A CA 1
ATOM 898 C C . VAL A 1 116 ? -1.069 13.992 -5.746 1 87 116 VAL A C 1
ATOM 900 O O . VAL A 1 116 ? -1.84 14.844 -5.293 1 87 116 VAL A O 1
ATOM 903 N N . 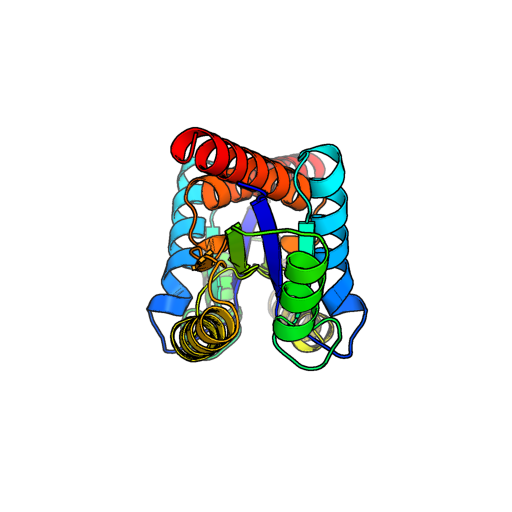ALA A 1 117 ? -0.103 14.289 -6.57 1 87.44 117 ALA A N 1
ATOM 904 C CA . ALA A 1 117 ? 0.099 15.656 -7.027 1 87.44 117 ALA A CA 1
ATOM 905 C C . ALA A 1 117 ? -1.144 16.188 -7.738 1 87.44 117 ALA A C 1
ATOM 907 O O . ALA A 1 117 ? -1.543 17.344 -7.531 1 87.44 117 ALA A O 1
ATOM 908 N N . ASP A 1 118 ? -1.726 15.336 -8.516 1 83.94 118 ASP A N 1
ATOM 909 C CA . ASP A 1 118 ? -2.945 15.711 -9.219 1 83.94 118 ASP A CA 1
ATOM 910 C C . ASP A 1 118 ? -4.086 15.984 -8.242 1 83.94 118 ASP A C 1
ATOM 912 O O . ASP A 1 118 ? -4.844 16.938 -8.422 1 83.94 118 ASP A O 1
ATOM 916 N N . GLN A 1 119 ? -4.18 15.109 -7.254 1 80.31 119 GLN A N 1
ATOM 917 C CA . GLN A 1 119 ? -5.238 15.258 -6.262 1 80.31 119 GLN A CA 1
ATOM 918 C C . GLN A 1 119 ? -5.062 16.547 -5.457 1 80.31 119 GLN A C 1
ATOM 920 O O . GLN A 1 119 ? -6.039 17.25 -5.176 1 80.31 119 GLN A O 1
ATOM 925 N N . VAL A 1 120 ? -3.826 16.828 -5.047 1 83.88 120 VAL A N 1
ATOM 926 C CA . VAL A 1 120 ? -3.52 18.031 -4.281 1 83.88 120 VAL A CA 1
ATOM 927 C C . VAL A 1 120 ? -3.797 19.266 -5.137 1 83.88 120 VAL A C 1
ATOM 929 O O . VAL A 1 120 ? -4.332 20.266 -4.641 1 83.88 120 VAL A O 1
ATOM 932 N N . GLY A 1 121 ? -3.395 19.141 -6.379 1 79.06 121 GLY A N 1
ATOM 933 C CA . GLY A 1 121 ? -3.717 20.219 -7.289 1 79.06 121 GLY A CA 1
ATOM 934 C C . GLY A 1 121 ? -5.203 20.531 -7.355 1 79.06 121 GLY A C 1
ATOM 935 O O . GLY A 1 121 ? -5.605 21.688 -7.367 1 79.06 121 GLY A O 1
ATOM 936 N N . GLU A 1 122 ? -5.977 19.5 -7.355 1 75.31 122 GLU A N 1
ATOM 937 C CA . GLU A 1 122 ? -7.426 19.656 -7.383 1 75.31 122 GLU A CA 1
ATOM 938 C C . GLU A 1 122 ? -7.934 20.281 -6.086 1 75.31 122 GLU A C 1
ATOM 940 O O . GLU A 1 122 ? -8.844 21.125 -6.105 1 75.31 122 GLU A O 1
ATOM 945 N N . SER A 1 123 ? -7.344 19.797 -5.016 1 77.25 123 SER A N 1
ATOM 946 C CA . SER A 1 123 ? -7.738 20.328 -3.715 1 77.25 123 SER A CA 1
ATOM 947 C C . SER A 1 123 ? -7.422 21.812 -3.604 1 77.25 123 SER A C 1
ATOM 949 O O . SER A 1 123 ? -8.211 22.578 -3.055 1 77.25 123 SER A O 1
ATOM 951 N N . LEU A 1 124 ? -6.324 22.281 -4.109 1 76.81 124 LEU A N 1
ATOM 952 C CA . LEU A 1 124 ? -5.906 23.688 -4.059 1 76.81 124 LEU A CA 1
ATOM 953 C C . LEU A 1 124 ? -6.785 24.547 -4.957 1 76.81 124 LEU A C 1
ATOM 955 O O . LEU A 1 124 ? -7.062 25.703 -4.629 1 76.81 124 LEU A O 1
ATOM 959 N N . ARG A 1 125 ? -7.285 23.875 -6 1 72.88 125 ARG A N 1
ATOM 960 C CA . ARG A 1 125 ? -8.133 24.609 -6.934 1 72.88 125 ARG A CA 1
ATOM 961 C C . ARG A 1 125 ? -9.555 24.75 -6.391 1 72.88 125 ARG A C 1
ATOM 963 O O . ARG A 1 125 ? -10.227 25.734 -6.664 1 72.88 125 ARG A O 1
ATOM 970 N N . SER A 1 126 ? -9.938 23.656 -5.719 1 69.12 126 SER A N 1
ATOM 971 C CA . SER A 1 126 ? -11.305 23.672 -5.203 1 69.12 126 SER A CA 1
ATOM 972 C C . SER A 1 126 ? -11.438 24.625 -4.02 1 69.12 126 SER A C 1
ATOM 974 O O . SER A 1 126 ? -12.547 25.047 -3.688 1 69.12 126 SER A O 1
ATOM 976 N N . HIS A 1 127 ? -10.461 24.969 -3.324 1 67.25 127 HIS A N 1
ATOM 977 C CA . HIS A 1 127 ? -10.523 25.844 -2.156 1 67.25 127 HIS A CA 1
ATOM 978 C C . HIS A 1 127 ? -10.055 27.25 -2.494 1 67.25 127 HIS A C 1
ATOM 980 O O . HIS A 1 127 ? -9.984 28.125 -1.618 1 67.25 127 HIS A O 1
ATOM 986 N N . ARG A 1 128 ? -9.609 27.5 -3.836 1 51.12 128 ARG A N 1
ATOM 987 C CA . ARG A 1 128 ? -9.461 28.875 -4.309 1 51.12 128 ARG A CA 1
ATOM 988 C C . ARG A 1 128 ? -10.812 29.453 -4.715 1 51.12 128 ARG A C 1
ATOM 990 O O . ARG A 1 128 ? -11.68 28.734 -5.215 1 51.12 128 ARG A O 1
ATOM 997 N N . MET B 1 1 ? -5.379 30.656 2.086 1 65.25 1 MET B N 1
ATOM 998 C CA . MET B 1 1 ? -5.168 29.703 3.17 1 65.25 1 MET B CA 1
ATOM 999 C C . MET B 1 1 ? -3.945 28.828 2.898 1 65.25 1 MET B C 1
ATOM 1001 O O . MET B 1 1 ? -3.703 28.422 1.757 1 65.25 1 MET B O 1
ATOM 1005 N N . SER B 1 2 ? -3.006 28.812 3.963 1 89.44 2 SER B N 1
ATOM 1006 C CA . SER B 1 2 ? -1.783 28.031 3.838 1 89.44 2 SER B CA 1
ATOM 1007 C C . SER B 1 2 ? -2.072 26.531 3.961 1 89.44 2 SER B C 1
ATOM 1009 O O . SER B 1 2 ? -2.793 26.109 4.863 1 89.44 2 SER B O 1
ATOM 1011 N N . TYR B 1 3 ? -1.768 25.75 2.982 1 93.62 3 TYR B N 1
ATOM 1012 C CA . TYR B 1 3 ? -2.117 24.344 2.826 1 93.62 3 TYR B CA 1
ATOM 1013 C C . TYR B 1 3 ? -0.885 23.453 2.963 1 93.62 3 TYR B C 1
ATOM 1015 O O . TYR B 1 3 ? 0.196 23.812 2.486 1 93.62 3 TYR B O 1
ATOM 1023 N N . ALA B 1 4 ? -1.143 22.312 3.676 1 96.38 4 ALA B N 1
ATOM 1024 C CA . ALA B 1 4 ? -0.087 21.312 3.742 1 96.38 4 ALA B CA 1
ATOM 1025 C C . ALA B 1 4 ? -0.661 19.906 3.605 1 96.38 4 ALA B C 1
ATOM 1027 O O . ALA B 1 4 ? -1.842 19.688 3.881 1 96.38 4 ALA B O 1
ATOM 1028 N N . LEU B 1 5 ? 0.133 19.031 3.139 1 96.75 5 LEU B N 1
ATOM 1029 C CA . LEU B 1 5 ? -0.199 17.625 3.045 1 96.75 5 LEU B CA 1
ATOM 1030 C C . LEU B 1 5 ? 0.602 16.812 4.055 1 96.75 5 LEU B C 1
ATOM 1032 O O . LEU B 1 5 ? 1.821 16.969 4.156 1 96.75 5 LEU B O 1
ATOM 1036 N N . VAL B 1 6 ? -0.099 16.016 4.812 1 97.56 6 VAL B N 1
ATOM 1037 C CA . VAL B 1 6 ? 0.563 15.062 5.695 1 97.56 6 VAL B CA 1
ATOM 1038 C C . VAL B 1 6 ? 0.326 13.641 5.191 1 97.56 6 VAL B C 1
ATOM 1040 O O . VAL B 1 6 ? -0.821 13.203 5.055 1 97.56 6 VAL B O 1
ATOM 1043 N N . LEU B 1 7 ? 1.405 12.977 4.848 1 96.81 7 LEU B N 1
ATOM 1044 C CA . LEU B 1 7 ? 1.354 11.547 4.566 1 96.81 7 LEU B CA 1
ATOM 1045 C C . LEU B 1 7 ? 1.381 10.734 5.855 1 96.81 7 LEU B C 1
ATOM 1047 O O . LEU B 1 7 ? 2.217 10.984 6.73 1 96.81 7 LEU B O 1
ATOM 1051 N N . LEU B 1 8 ? 0.447 9.781 5.973 1 96.62 8 LEU B N 1
ATOM 1052 C CA . LEU B 1 8 ? 0.349 9.008 7.203 1 96.62 8 LEU B CA 1
ATOM 1053 C C . LEU B 1 8 ? 0.6 7.527 6.934 1 96.62 8 LEU B C 1
ATOM 1055 O O . LEU B 1 8 ? -0.095 6.914 6.121 1 96.62 8 LEU B O 1
ATOM 1059 N N . ALA B 1 9 ? 1.552 6.957 7.523 1 94.94 9 ALA B N 1
ATOM 1060 C CA . ALA B 1 9 ? 1.896 5.543 7.395 1 94.94 9 ALA B CA 1
ATOM 1061 C C . ALA B 1 9 ? 1.896 4.852 8.75 1 94.94 9 ALA B C 1
ATOM 1063 O O . ALA B 1 9 ? 1.882 5.512 9.797 1 94.94 9 ALA B O 1
ATOM 1064 N N . HIS B 1 10 ? 1.808 3.475 8.547 1 90.62 10 HIS B N 1
ATOM 1065 C CA . HIS B 1 10 ? 2.062 2.732 9.773 1 90.62 10 HIS B CA 1
ATOM 1066 C C . HIS B 1 10 ? 3.527 2.828 10.18 1 90.62 10 HIS B C 1
ATOM 1068 O O . HIS B 1 10 ? 4.418 2.773 9.328 1 90.62 10 HIS B O 1
ATOM 1074 N N . GLY B 1 11 ? 3.857 3.082 11.445 1 88.5 11 GLY B N 1
ATOM 1075 C CA . GLY B 1 11 ? 5.23 3.154 11.914 1 88.5 11 GLY B CA 1
ATOM 1076 C C . GLY B 1 11 ? 5.812 1.799 12.273 1 88.5 11 GLY B C 1
ATOM 1077 O O . GLY B 1 11 ? 5.094 0.796 12.289 1 88.5 11 GLY B O 1
ATOM 1078 N N . SER B 1 12 ? 7.086 1.748 12.227 1 89.44 12 SER B N 1
ATOM 1079 C CA . SER B 1 12 ? 7.848 0.574 12.641 1 89.44 12 SER B CA 1
ATOM 1080 C C . SER B 1 12 ? 9.25 0.959 13.102 1 89.44 12 SER B C 1
ATOM 1082 O O . SER B 1 12 ? 9.797 1.974 12.664 1 89.44 12 SER B O 1
ATOM 1084 N N . SER B 1 13 ? 9.734 0.086 14.016 1 90.19 13 SER B N 1
ATOM 1085 C CA . SER B 1 13 ? 11.133 0.277 14.398 1 90.19 13 SER B CA 1
ATOM 1086 C C . SER B 1 13 ? 12.07 -0.215 13.305 1 90.19 13 SER B C 1
ATOM 1088 O O . SER B 1 13 ? 13.266 0.092 13.328 1 90.19 13 SER B O 1
ATOM 1090 N N . ASP B 1 14 ? 11.586 -0.897 12.328 1 89.56 14 ASP B N 1
ATOM 1091 C CA . ASP B 1 14 ? 12.359 -1.442 11.211 1 89.56 14 ASP B CA 1
ATOM 1092 C C . ASP B 1 14 ? 12.562 -0.394 10.125 1 89.56 14 ASP B C 1
ATOM 1094 O O . ASP B 1 14 ? 11.609 0.023 9.469 1 89.56 14 ASP B O 1
ATOM 1098 N N . PRO B 1 15 ? 13.875 0.003 9.867 1 88.19 15 PRO B N 1
ATOM 1099 C CA . PRO B 1 15 ? 14.133 1.009 8.828 1 88.19 15 PRO B CA 1
ATOM 1100 C C . PRO B 1 15 ? 13.695 0.55 7.441 1 88.19 15 PRO B C 1
ATOM 1102 O O . PRO B 1 15 ? 13.336 1.377 6.602 1 88.19 15 PRO B O 1
ATOM 1105 N N . ASN B 1 16 ? 13.688 -0.697 7.203 1 85.81 16 ASN B N 1
ATOM 1106 C CA . ASN B 1 16 ? 13.25 -1.218 5.91 1 85.81 16 ASN B CA 1
ATOM 1107 C C . ASN B 1 16 ? 11.766 -0.961 5.672 1 85.81 16 ASN B C 1
ATOM 1109 O O . ASN B 1 16 ? 11.336 -0.818 4.527 1 85.81 16 ASN B O 1
ATOM 1113 N N . TRP B 1 17 ? 11.062 -0.883 6.754 1 88.69 17 TRP B N 1
ATOM 1114 C CA . TRP B 1 17 ? 9.641 -0.569 6.691 1 88.69 17 TRP B CA 1
ATOM 1115 C C . TRP B 1 17 ? 9.422 0.893 6.32 1 88.69 17 TRP B C 1
ATOM 1117 O O . TRP B 1 17 ? 8.531 1.212 5.523 1 88.69 17 TRP B O 1
ATOM 1127 N N . ARG B 1 18 ? 10.305 1.723 6.781 1 92.5 18 ARG B N 1
ATOM 1128 C CA . ARG B 1 18 ? 10.078 3.158 6.652 1 92.5 18 ARG B CA 1
ATOM 1129 C C . ARG B 1 18 ? 10.586 3.672 5.309 1 92.5 18 ARG B C 1
ATOM 1131 O O . ARG B 1 18 ? 10.062 4.648 4.773 1 92.5 18 ARG B O 1
ATOM 1138 N N . ALA B 1 19 ? 11.461 3.014 4.676 1 91.19 19 ALA B N 1
ATOM 1139 C CA . ALA B 1 19 ? 12.211 3.492 3.514 1 91.19 19 ALA B CA 1
ATOM 1140 C C . ALA B 1 19 ? 11.273 3.803 2.35 1 91.19 19 ALA B C 1
ATOM 1142 O O . ALA B 1 19 ? 11.359 4.875 1.747 1 91.19 19 ALA B O 1
ATOM 1143 N N . PRO B 1 20 ? 10.344 2.969 1.995 1 90.62 20 PRO B N 1
ATOM 1144 C CA . PRO B 1 20 ? 9.484 3.283 0.85 1 90.62 20 PRO B CA 1
ATOM 1145 C C . PRO B 1 20 ? 8.617 4.52 1.084 1 90.62 20 PRO B C 1
ATOM 1147 O O . PRO B 1 20 ? 8.344 5.27 0.145 1 90.62 20 PRO B O 1
ATOM 1150 N N . PHE B 1 21 ? 8.227 4.711 2.279 1 94 21 PHE B N 1
ATOM 1151 C CA . PHE B 1 21 ? 7.414 5.879 2.605 1 94 21 PHE B CA 1
ATOM 1152 C C . PHE B 1 21 ? 8.242 7.156 2.494 1 94 21 PHE B C 1
ATOM 1154 O O . PHE B 1 21 ? 7.762 8.172 1.979 1 94 21 PHE B O 1
ATOM 1161 N N . GLU B 1 22 ? 9.422 7.07 2.975 1 94.31 22 GLU B N 1
ATOM 1162 C CA . GLU B 1 22 ? 10.336 8.203 2.881 1 94.31 22 GLU B CA 1
ATOM 1163 C C . GLU B 1 22 ? 10.688 8.508 1.43 1 94.31 22 GLU B C 1
ATOM 1165 O O . GLU B 1 22 ? 10.742 9.672 1.026 1 94.31 22 GLU B O 1
ATOM 1170 N N . GLN B 1 23 ? 10.883 7.473 0.686 1 92.25 23 GLN B N 1
ATOM 1171 C CA . GLN B 1 23 ? 11.156 7.641 -0.738 1 92.25 23 GLN B CA 1
ATOM 1172 C C . GLN B 1 23 ? 9.977 8.281 -1.452 1 92.25 23 GLN B C 1
ATOM 1174 O O . GLN B 1 23 ? 10.156 9.141 -2.318 1 92.25 23 GLN B O 1
ATOM 1179 N N . PHE B 1 24 ? 8.828 7.855 -1.113 1 92.31 24 PHE B N 1
ATOM 1180 C CA . PHE B 1 24 ? 7.617 8.422 -1.7 1 92.31 24 PHE B CA 1
ATOM 1181 C C . PHE B 1 24 ? 7.508 9.906 -1.377 1 92.31 24 PHE B C 1
ATOM 1183 O O . PHE B 1 24 ? 7.273 10.727 -2.268 1 92.31 24 PHE B O 1
ATOM 1190 N N . ARG B 1 25 ? 7.656 10.219 -0.075 1 95.31 25 ARG B N 1
ATOM 1191 C CA . ARG B 1 25 ? 7.66 11.617 0.328 1 95.31 25 ARG B CA 1
ATOM 1192 C C . ARG B 1 25 ? 8.672 12.422 -0.484 1 95.31 25 ARG B C 1
ATOM 1194 O O . ARG B 1 25 ? 8.336 13.469 -1.034 1 95.31 25 ARG B O 1
ATOM 1201 N N . ASP B 1 26 ? 9.852 11.891 -0.665 1 94.62 26 ASP B N 1
ATOM 1202 C CA . ASP B 1 26 ? 10.922 12.602 -1.362 1 94.62 26 ASP B CA 1
ATOM 1203 C C . ASP B 1 26 ? 10.586 12.789 -2.84 1 94.62 26 ASP B C 1
ATOM 1205 O O . ASP B 1 26 ? 10.938 13.812 -3.436 1 94.62 26 ASP B O 1
ATOM 1209 N N . ALA B 1 27 ? 9.898 11.852 -3.393 1 91.75 27 ALA B N 1
ATOM 1210 C CA . ALA B 1 27 ? 9.5 11.914 -4.797 1 91.75 27 ALA B CA 1
ATOM 1211 C C . ALA B 1 27 ? 8.43 12.984 -5.016 1 91.75 27 ALA B C 1
ATOM 1213 O O . ALA B 1 27 ? 8.273 13.492 -6.129 1 91.75 27 ALA B O 1
ATOM 1214 N N . LEU B 1 28 ? 7.664 13.281 -3.967 1 93.19 28 LEU B N 1
ATOM 1215 C CA . LEU B 1 28 ? 6.566 14.242 -4.062 1 93.19 28 LEU B CA 1
ATOM 1216 C C . LEU B 1 28 ? 7.074 15.672 -3.926 1 93.19 28 LEU B C 1
ATOM 1218 O O . LEU B 1 28 ? 6.465 16.609 -4.453 1 93.19 28 LEU B O 1
ATOM 1222 N N . LEU B 1 29 ? 8.219 15.812 -3.311 1 92.75 29 LEU B N 1
ATOM 1223 C CA . LEU B 1 29 ? 8.727 17.125 -2.943 1 92.75 29 LEU B CA 1
ATOM 1224 C C . LEU B 1 29 ? 8.93 18 -4.184 1 92.75 29 LEU B C 1
ATOM 1226 O O . LEU B 1 29 ? 8.484 19.156 -4.219 1 92.75 29 LEU B O 1
ATOM 1230 N N . PRO B 1 30 ? 9.508 17.453 -5.254 1 91.44 30 PRO B N 1
ATOM 1231 C CA . PRO B 1 30 ? 9.719 18.297 -6.434 1 91.44 30 PRO B CA 1
ATOM 1232 C C . PRO B 1 30 ? 8.445 18.5 -7.246 1 91.44 30 PRO B C 1
ATOM 1234 O O . PRO B 1 30 ? 8.406 19.375 -8.125 1 91.44 30 PRO B O 1
ATOM 1237 N N . ARG B 1 31 ? 7.387 17.844 -6.875 1 89.75 31 ARG B N 1
ATOM 1238 C CA . ARG B 1 31 ? 6.168 17.875 -7.68 1 89.75 31 ARG B CA 1
ATOM 1239 C C . ARG B 1 31 ? 5.152 18.844 -7.09 1 89.75 31 ARG B C 1
ATOM 1241 O O . ARG B 1 31 ? 4.195 19.234 -7.762 1 89.75 31 ARG B O 1
ATOM 1248 N N . LEU B 1 32 ? 5.332 19.109 -5.82 1 89.5 32 LEU B N 1
ATOM 1249 C CA . LEU B 1 32 ? 4.363 19.938 -5.117 1 89.5 32 LEU B CA 1
ATOM 1250 C C . LEU B 1 32 ? 5.043 21.141 -4.473 1 89.5 32 LEU B C 1
ATOM 1252 O O . LEU B 1 32 ? 6.113 21 -3.875 1 89.5 32 LEU B O 1
ATOM 1256 N N . ASP B 1 33 ? 4.375 22.234 -4.523 1 88.38 33 ASP B N 1
ATOM 1257 C CA . ASP B 1 33 ? 4.891 23.453 -3.898 1 88.38 33 ASP B CA 1
ATOM 1258 C C . ASP B 1 33 ? 4.367 23.594 -2.471 1 88.38 33 ASP B C 1
ATOM 1260 O O . ASP B 1 33 ? 4.773 24.5 -1.747 1 88.38 33 ASP B O 1
ATOM 1264 N N . THR B 1 34 ? 3.561 22.75 -2.062 1 92.06 34 THR B N 1
ATOM 1265 C CA . THR B 1 34 ? 3.008 22.797 -0.714 1 92.06 34 THR B CA 1
ATOM 1266 C C . THR B 1 34 ? 3.883 22.016 0.259 1 92.06 34 THR B C 1
ATOM 1268 O O . THR B 1 34 ? 4.566 21.062 -0.137 1 92.06 34 THR B O 1
ATOM 1271 N N . PRO B 1 35 ? 3.893 22.453 1.521 1 94.81 35 PRO B N 1
ATOM 1272 C CA . PRO B 1 35 ? 4.602 21.641 2.52 1 94.81 35 PRO B CA 1
ATOM 1273 C C . PRO B 1 35 ? 4.074 20.219 2.607 1 94.81 35 PRO B C 1
ATOM 1275 O O . PRO B 1 35 ? 2.859 20 2.566 1 94.81 35 PRO B O 1
ATOM 1278 N N . ILE B 1 36 ? 5.008 19.266 2.676 1 96.19 36 ILE B N 1
ATOM 1279 C CA . ILE B 1 36 ? 4.688 17.859 2.822 1 96.19 36 ILE B CA 1
ATOM 1280 C C . ILE B 1 36 ? 5.398 17.281 4.051 1 96.19 36 ILE B C 1
ATOM 1282 O O . ILE B 1 36 ? 6.594 17.516 4.246 1 96.19 36 ILE B O 1
ATOM 1286 N N . ARG B 1 37 ? 4.652 16.594 4.844 1 97.25 37 ARG B N 1
ATOM 1287 C CA . ARG B 1 37 ? 5.223 15.891 5.988 1 97.25 37 ARG B CA 1
ATOM 1288 C C . ARG B 1 37 ? 4.863 14.406 5.965 1 97.25 37 ARG B C 1
ATOM 1290 O O . ARG B 1 37 ? 3.777 14.039 5.516 1 97.25 37 ARG B O 1
ATOM 1297 N N . LEU B 1 38 ? 5.828 13.641 6.438 1 97.56 38 LEU B N 1
ATOM 1298 C CA . LEU B 1 38 ? 5.566 12.234 6.707 1 97.56 38 LEU B CA 1
ATOM 1299 C C . LEU B 1 38 ? 5.41 11.984 8.203 1 97.56 38 LEU B C 1
ATOM 1301 O O . LEU B 1 38 ? 6.297 12.336 8.984 1 97.56 38 LEU B O 1
ATOM 1305 N N . ALA B 1 39 ? 4.266 11.484 8.531 1 97.81 39 ALA B N 1
ATOM 1306 C CA . ALA B 1 39 ? 3.992 11.141 9.922 1 97.81 39 ALA B CA 1
ATOM 1307 C C . ALA B 1 39 ? 3.68 9.648 10.062 1 97.81 39 ALA B C 1
ATOM 1309 O O . ALA B 1 39 ? 3.256 9.008 9.102 1 97.81 39 ALA B O 1
ATOM 1310 N N . TYR B 1 40 ? 3.924 9.148 11.266 1 96.19 40 TYR B N 1
ATOM 1311 C CA . TYR B 1 40 ? 3.658 7.75 11.57 1 96.19 40 TYR B CA 1
ATOM 1312 C C . TYR B 1 40 ? 2.596 7.617 12.656 1 96.19 40 TYR B C 1
ATOM 1314 O O . TYR B 1 40 ? 2.578 8.391 13.609 1 96.19 40 TYR B O 1
ATOM 1322 N N . MET B 1 41 ? 1.726 6.566 12.508 1 92.25 41 MET B N 1
ATOM 1323 C CA . MET B 1 41 ? 0.627 6.34 13.445 1 92.25 41 MET B CA 1
ATOM 1324 C C . MET B 1 41 ? 1.155 5.953 14.82 1 92.25 41 MET B C 1
ATOM 1326 O O . MET B 1 41 ? 0.577 6.332 15.844 1 92.25 41 MET B O 1
ATOM 1330 N N . GLU B 1 42 ? 2.219 5.148 14.758 1 89.31 42 GLU B N 1
ATOM 1331 C CA . GLU B 1 42 ? 2.793 4.621 15.984 1 89.31 42 GLU B CA 1
ATOM 1332 C C . GLU B 1 42 ? 4.195 4.062 15.75 1 89.31 42 GLU B C 1
ATOM 1334 O O . GLU B 1 42 ? 4.652 3.986 14.609 1 89.31 42 GLU B O 1
ATOM 1339 N N . LEU B 1 43 ? 5.035 3.852 16.859 1 91.44 43 LEU B N 1
ATOM 1340 C CA . LEU B 1 43 ? 6.273 3.082 16.922 1 91.44 43 LEU B CA 1
ATOM 1341 C C . LEU B 1 43 ? 7.457 3.912 16.438 1 91.44 43 LEU B C 1
ATOM 1343 O O . LEU B 1 43 ? 8.609 3.574 16.719 1 91.44 43 LEU B O 1
ATOM 1347 N N . CYS B 1 44 ? 7.199 4.922 15.625 1 91.5 44 CYS B N 1
ATOM 1348 C CA . CYS B 1 44 ? 8.312 5.758 15.195 1 91.5 44 CYS B CA 1
ATOM 1349 C C . CYS B 1 44 ? 7.883 7.211 15.031 1 91.5 44 CYS B C 1
ATOM 1351 O O . CYS B 1 44 ? 6.688 7.516 15.086 1 91.5 44 CYS B O 1
ATOM 1353 N N . ASP B 1 45 ? 8.883 8.07 14.953 1 94.19 45 ASP B N 1
ATOM 1354 C CA . ASP B 1 45 ? 8.688 9.508 14.789 1 94.19 45 ASP B CA 1
ATOM 1355 C C . ASP B 1 45 ? 8.875 9.922 13.336 1 94.19 45 ASP B C 1
ATOM 1357 O O . ASP B 1 45 ? 9.586 9.258 12.578 1 94.19 45 ASP B O 1
ATOM 1361 N N . PRO B 1 46 ? 8.18 11.109 13 1 97.06 46 PRO B N 1
ATOM 1362 C CA . PRO B 1 46 ? 7.297 11.992 13.758 1 97.06 46 PRO B CA 1
ATOM 1363 C C . PRO B 1 46 ? 5.867 11.461 13.844 1 97.06 46 PRO B C 1
ATOM 1365 O O . PRO B 1 46 ? 5.406 10.758 12.945 1 97.06 46 PRO B O 1
ATOM 1368 N N . SER B 1 47 ? 5.156 11.773 14.953 1 97.19 47 SER B N 1
ATOM 1369 C CA . SER B 1 47 ? 3.736 11.469 15.094 1 97.19 47 SER B CA 1
ATOM 1370 C C . SER B 1 47 ? 2.881 12.445 14.297 1 97.19 47 SER B C 1
ATOM 1372 O O . SER B 1 47 ? 3.371 13.484 13.844 1 97.19 47 SER B O 1
ATOM 1374 N N . LEU B 1 48 ? 1.645 12.055 14.148 1 97.19 48 LEU B N 1
ATOM 1375 C CA . LEU B 1 48 ? 0.696 12.969 13.523 1 97.19 48 LEU B CA 1
ATOM 1376 C C . LEU B 1 48 ? 0.568 14.258 14.32 1 97.19 48 LEU B C 1
ATOM 1378 O O . LEU B 1 48 ? 0.556 15.352 13.742 1 97.19 48 LEU B O 1
ATOM 1382 N N . GLU B 1 49 ? 0.548 14.125 15.633 1 97.12 49 GLU B N 1
ATOM 1383 C CA . GLU B 1 49 ? 0.436 15.273 16.531 1 97.12 49 GLU B CA 1
ATOM 1384 C C . GLU B 1 49 ? 1.614 16.219 16.359 1 97.12 49 GLU B C 1
ATOM 1386 O O . GLU B 1 49 ? 1.424 17.438 16.219 1 97.12 49 GLU B O 1
ATOM 1391 N N . ASP B 1 50 ? 2.797 15.664 16.312 1 97.44 50 ASP B N 1
ATOM 1392 C CA . ASP B 1 50 ? 4.004 16.469 16.156 1 97.44 50 ASP B CA 1
ATOM 1393 C C . ASP B 1 50 ? 4.012 17.188 14.805 1 97.44 50 ASP B C 1
ATOM 1395 O O . ASP B 1 50 ? 4.363 18.359 14.719 1 97.44 50 ASP B O 1
ATOM 1399 N N . SER B 1 51 ? 3.656 16.5 13.797 1 98 51 SER B N 1
ATOM 1400 C CA . SER B 1 51 ? 3.652 17.031 12.438 1 98 51 SER B CA 1
ATOM 1401 C C . SER B 1 51 ? 2.656 18.188 12.305 1 98 51 SER B C 1
ATOM 1403 O O . SER B 1 51 ? 2.973 19.219 11.727 1 98 51 SER B O 1
ATOM 1405 N N . VAL B 1 52 ? 1.49 17.984 12.875 1 97.44 52 VAL B N 1
ATOM 1406 C CA . VAL B 1 52 ? 0.449 19 12.82 1 97.44 52 VAL B CA 1
ATOM 1407 C C . VAL B 1 52 ? 0.889 20.234 13.617 1 97.44 52 VAL B C 1
ATOM 1409 O O . VAL B 1 52 ? 0.749 21.375 13.148 1 97.44 52 VAL B O 1
ATOM 1412 N N . ALA B 1 53 ? 1.434 20.016 14.781 1 97.06 53 ALA B N 1
ATOM 1413 C CA . ALA B 1 53 ? 1.899 21.109 15.617 1 97.06 53 ALA B CA 1
ATOM 1414 C C . ALA B 1 53 ? 2.928 21.969 14.883 1 97.06 53 ALA B C 1
ATOM 1416 O O . ALA B 1 53 ? 2.859 23.203 14.914 1 97.06 53 ALA B O 1
ATOM 1417 N N . GLN B 1 54 ? 3.842 21.297 14.203 1 97.31 54 GLN B N 1
ATOM 1418 C CA . GLN B 1 54 ? 4.887 22 13.461 1 97.31 54 GLN B CA 1
ATOM 1419 C C . GLN B 1 54 ? 4.301 22.812 12.305 1 97.31 54 GLN B C 1
ATOM 1421 O O . GLN B 1 54 ? 4.723 23.938 12.039 1 97.31 54 GLN B O 1
ATOM 1426 N N . LEU B 1 55 ? 3.352 22.25 11.641 1 97.44 55 LEU B N 1
ATOM 1427 C CA . LEU B 1 55 ? 2.709 22.906 10.516 1 97.44 55 LEU B CA 1
ATOM 1428 C C . LEU B 1 55 ? 1.921 24.125 10.977 1 97.44 55 LEU B C 1
ATOM 1430 O O . LEU B 1 55 ? 1.968 25.188 10.336 1 97.44 55 LEU B O 1
ATOM 1434 N N . VAL B 1 56 ? 1.23 23.969 12.07 1 96.38 56 VAL B N 1
ATOM 1435 C CA . VAL B 1 56 ? 0.459 25.078 12.625 1 96.38 56 VAL B CA 1
ATOM 1436 C C . VAL B 1 56 ? 1.401 26.203 13.047 1 96.38 56 VAL B C 1
ATOM 1438 O O . VAL B 1 56 ? 1.14 27.375 12.766 1 96.38 56 VAL B O 1
ATOM 1441 N N . GLN B 1 57 ? 2.496 25.828 13.672 1 96.06 57 GLN B N 1
ATOM 1442 C CA . GLN B 1 57 ? 3.496 26.812 14.086 1 96.06 57 GLN B CA 1
ATOM 1443 C C . GLN B 1 57 ? 4.051 27.562 12.891 1 96.06 57 GLN B C 1
ATOM 1445 O O . GLN B 1 57 ? 4.379 28.75 12.992 1 96.06 57 GLN B O 1
ATOM 1450 N N . ALA B 1 58 ? 4.094 26.938 11.727 1 96.31 58 ALA B N 1
ATOM 1451 C CA . ALA B 1 58 ? 4.621 27.531 10.5 1 96.31 58 ALA B CA 1
ATOM 1452 C C . ALA B 1 58 ? 3.545 28.344 9.781 1 96.31 58 ALA B C 1
ATOM 1454 O O . ALA B 1 58 ? 3.793 28.891 8.703 1 96.31 58 ALA B O 1
ATOM 1455 N N . GLY B 1 59 ? 2.303 28.312 10.32 1 95.31 59 GLY B N 1
ATOM 1456 C CA . GLY B 1 59 ? 1.266 29.172 9.781 1 95.31 59 GLY B CA 1
ATOM 1457 C C . GLY B 1 59 ? 0.254 28.438 8.93 1 95.31 59 GLY B C 1
ATOM 1458 O O . GLY B 1 59 ? -0.607 29.062 8.297 1 95.31 59 GLY B O 1
ATOM 1459 N N . THR B 1 60 ? 0.339 27.094 8.891 1 95.81 60 THR B N 1
ATOM 1460 C CA . THR B 1 60 ? -0.606 26.297 8.109 1 95.81 60 THR B CA 1
ATOM 1461 C C . THR B 1 60 ? -1.993 26.328 8.75 1 95.81 60 THR B C 1
ATOM 1463 O O . THR B 1 60 ? -2.127 26.188 9.961 1 95.81 60 THR B O 1
ATOM 1466 N N . THR B 1 61 ? -3.008 26.531 7.902 1 95.56 61 THR B N 1
ATOM 1467 C CA . THR B 1 61 ? -4.363 26.578 8.445 1 95.56 61 THR B CA 1
ATOM 1468 C C . THR B 1 61 ? -5.238 25.5 7.836 1 95.56 61 THR B C 1
ATOM 1470 O O . THR B 1 61 ? -6.367 25.281 8.273 1 95.56 61 THR B O 1
ATOM 1473 N N . ARG B 1 62 ? -4.777 24.844 6.805 1 95.81 62 ARG B N 1
ATOM 1474 C CA . ARG B 1 62 ? -5.477 23.719 6.188 1 95.81 62 ARG B CA 1
ATOM 1475 C C . ARG B 1 62 ? -4.535 22.547 5.965 1 95.81 62 ARG B C 1
ATOM 1477 O O . ARG B 1 62 ? -3.473 22.703 5.359 1 95.81 62 ARG B O 1
ATOM 1484 N N . ILE B 1 63 ? -4.938 21.391 6.473 1 96.69 63 ILE B N 1
ATOM 1485 C CA . ILE B 1 63 ? -4.125 20.188 6.344 1 96.69 63 ILE B CA 1
ATOM 1486 C C . ILE B 1 63 ? -4.973 19.047 5.773 1 96.69 63 ILE B C 1
ATOM 1488 O O . ILE B 1 63 ? -6.098 18.828 6.215 1 96.69 63 ILE B O 1
ATOM 1492 N N . GLU B 1 64 ? -4.508 18.438 4.785 1 96.19 64 GLU B N 1
ATOM 1493 C CA . GLU B 1 64 ? -5.043 17.156 4.359 1 96.19 64 GLU B CA 1
ATOM 1494 C C . GLU B 1 64 ? -4.109 16.016 4.77 1 96.19 64 GLU B C 1
ATOM 1496 O O . GLU B 1 64 ? -2.893 16.109 4.605 1 96.19 64 GLU B O 1
ATOM 1501 N N . VAL B 1 65 ? -4.734 15 5.355 1 96.56 65 VAL B N 1
ATOM 1502 C CA . VAL B 1 65 ? -4.008 13.797 5.758 1 96.56 65 VAL B CA 1
ATOM 1503 C C . VAL B 1 65 ? -4.305 12.664 4.785 1 96.56 65 VAL B C 1
ATOM 1505 O O . VAL B 1 65 ? -5.461 12.266 4.613 1 96.56 65 VAL B O 1
ATOM 1508 N N . LEU B 1 66 ? -3.25 12.195 4.176 1 95.12 66 LEU B N 1
ATOM 1509 C CA . LEU B 1 66 ? -3.373 11.102 3.219 1 95.12 66 LEU B CA 1
ATOM 1510 C C . LEU B 1 66 ? -2.773 9.82 3.783 1 95.12 66 LEU B C 1
ATOM 1512 O O . LEU B 1 66 ? -1.55 9.695 3.883 1 95.12 66 LEU B O 1
ATOM 1516 N N . PRO B 1 67 ? -3.654 8.867 4.066 1 94.94 67 PRO B N 1
ATOM 1517 C CA . PRO B 1 67 ? -3.125 7.582 4.523 1 94.94 67 PRO B CA 1
ATOM 1518 C C . PRO B 1 67 ? -2.43 6.801 3.408 1 94.94 67 PRO B C 1
ATOM 1520 O O . PRO B 1 67 ? -3.002 6.613 2.332 1 94.94 67 PRO B O 1
ATOM 1523 N N . LEU B 1 68 ? -1.184 6.371 3.691 1 93 68 LEU B N 1
ATOM 1524 C CA . LEU B 1 68 ? -0.434 5.527 2.766 1 93 68 LEU B CA 1
ATOM 1525 C C . LEU B 1 68 ? -0.675 4.051 3.059 1 93 68 LEU B C 1
ATOM 1527 O O . LEU B 1 68 ? 0.251 3.33 3.438 1 93 68 LEU B O 1
ATOM 1531 N N . PHE B 1 69 ? -1.919 3.699 2.805 1 90.94 69 PHE B N 1
ATOM 1532 C CA . PHE B 1 69 ? -2.404 2.334 2.975 1 90.94 69 PHE B CA 1
ATOM 1533 C C . PHE B 1 69 ? -3.15 1.867 1.729 1 90.94 69 PHE B C 1
ATOM 1535 O O . PHE B 1 69 ? -3.783 2.67 1.041 1 90.94 69 PHE B O 1
ATOM 1542 N N . PHE B 1 70 ? -3.029 0.597 1.475 1 87.44 70 PHE B N 1
ATOM 1543 C CA . PHE B 1 70 ? -3.826 0.046 0.385 1 87.44 70 PHE B CA 1
ATOM 1544 C C . PHE B 1 70 ? -5.297 -0.028 0.772 1 87.44 70 PHE B C 1
ATOM 1546 O O . PHE B 1 70 ? -6.176 0.274 -0.039 1 87.44 70 PHE B O 1
ATOM 1553 N N . ALA B 1 71 ? -5.488 -0.462 1.99 1 84.81 71 ALA B N 1
ATOM 1554 C CA . ALA B 1 71 ? -6.84 -0.633 2.516 1 84.81 71 ALA B CA 1
ATOM 1555 C C . ALA B 1 71 ? -6.949 -0.09 3.938 1 84.81 71 ALA B C 1
ATOM 1557 O O . ALA B 1 71 ? -5.945 0.015 4.648 1 84.81 71 ALA B O 1
ATOM 1558 N N . ALA B 1 72 ? -8.18 0.295 4.234 1 80.19 72 ALA B N 1
ATOM 1559 C CA . ALA B 1 72 ? -8.43 0.813 5.578 1 80.19 72 ALA B CA 1
ATOM 1560 C C . ALA B 1 72 ? -8.953 -0.284 6.5 1 80.19 72 ALA B C 1
ATOM 1562 O O . ALA B 1 72 ? -10.031 -0.829 6.277 1 80.19 72 ALA B O 1
ATOM 1563 N N . GLY B 1 73 ? -8.086 -0.698 7.422 1 79.75 73 GLY B N 1
ATOM 1564 C CA . GLY B 1 73 ? -8.602 -1.527 8.5 1 79.75 73 GLY B CA 1
ATOM 1565 C C . GLY B 1 73 ? -9.273 -0.727 9.602 1 79.75 73 GLY B C 1
ATOM 1566 O O . GLY B 1 73 ? -9.492 0.478 9.453 1 79.75 73 GLY B O 1
ATOM 1567 N N . ARG B 1 74 ? -9.648 -1.345 10.664 1 77.62 74 ARG B N 1
ATOM 1568 C CA . ARG B 1 74 ? -10.383 -0.735 11.766 1 77.62 74 ARG B CA 1
ATOM 1569 C C . ARG B 1 74 ? -9.625 0.448 12.352 1 77.62 74 ARG B C 1
ATOM 1571 O O . ARG B 1 74 ? -10.203 1.501 12.617 1 77.62 74 ARG B O 1
ATOM 1578 N N . HIS B 1 75 ? -8.375 0.372 12.461 1 79.12 75 HIS B N 1
ATOM 1579 C CA . HIS B 1 75 ? -7.562 1.434 13.047 1 79.12 75 HIS B CA 1
ATOM 1580 C C . HIS B 1 75 ? -7.621 2.703 12.203 1 79.12 75 HIS B C 1
ATOM 1582 O O . HIS B 1 75 ? -7.852 3.793 12.727 1 79.12 75 HIS B O 1
ATOM 1588 N N . LEU B 1 76 ? -7.527 2.562 10.969 1 84.44 76 LEU B N 1
ATOM 1589 C CA . LEU B 1 76 ? -7.551 3.715 10.07 1 84.44 76 LEU B CA 1
ATOM 1590 C C . LEU B 1 76 ? -8.953 4.301 9.977 1 84.44 76 LEU B C 1
ATOM 1592 O O . LEU B 1 76 ? -9.117 5.523 9.906 1 84.44 76 LEU B O 1
ATOM 1596 N N . ARG B 1 77 ? -9.938 3.48 10.148 1 86.12 77 ARG B N 1
ATOM 1597 C CA . ARG B 1 77 ? -11.305 3.926 9.898 1 86.12 77 ARG B CA 1
ATOM 1598 C C . ARG B 1 77 ? -11.914 4.559 11.141 1 86.12 77 ARG B C 1
ATOM 1600 O O . ARG B 1 77 ? -12.789 5.418 11.047 1 86.12 77 ARG B O 1
ATOM 1607 N N . LYS B 1 78 ? -11.414 4.18 12.305 1 89.19 78 LYS B N 1
ATOM 1608 C CA . LYS B 1 78 ? -12.047 4.656 13.531 1 89.19 78 LYS B CA 1
ATOM 1609 C C . LYS B 1 78 ? -11.062 5.449 14.391 1 89.19 78 LYS B C 1
ATOM 1611 O O . LYS B 1 78 ? -11.336 6.594 14.758 1 89.19 78 LYS B O 1
ATOM 1616 N N . ASP B 1 79 ? -9.875 4.961 14.578 1 89.94 79 ASP B N 1
ATOM 1617 C CA . ASP B 1 79 ? -8.93 5.582 15.5 1 89.94 79 ASP B CA 1
ATOM 1618 C C . ASP B 1 79 ? -8.352 6.867 14.922 1 89.94 79 ASP B C 1
ATOM 1620 O O . ASP B 1 79 ? -8.211 7.871 15.625 1 89.94 79 ASP B O 1
ATOM 1624 N N . VAL B 1 80 ? -8.117 6.863 13.648 1 93.75 80 VAL B N 1
ATOM 1625 C CA . VAL B 1 80 ? -7.461 8.008 13.023 1 93.75 80 VAL B CA 1
ATOM 1626 C C . VAL B 1 80 ? -8.438 9.172 12.922 1 93.75 80 VAL B C 1
ATOM 1628 O O . VAL B 1 80 ? -8.094 10.312 13.25 1 93.75 80 VAL B O 1
ATOM 1631 N N . PRO B 1 81 ? -9.68 8.953 12.523 1 94.62 81 PRO B N 1
ATOM 1632 C CA . PRO B 1 81 ? -10.648 10.062 12.523 1 94.62 81 PRO B CA 1
ATOM 1633 C C . PRO B 1 81 ? -10.828 10.688 13.898 1 94.62 81 PRO B C 1
ATOM 1635 O O . PRO B 1 81 ? -10.914 11.914 14.016 1 94.62 81 PRO B O 1
ATOM 1638 N N . ALA B 1 82 ? -10.852 9.859 14.953 1 94.5 82 ALA B N 1
ATOM 1639 C CA . ALA B 1 82 ? -10.961 10.375 16.312 1 94.5 82 ALA B CA 1
ATOM 1640 C C . ALA B 1 82 ? -9.742 11.227 16.672 1 94.5 82 ALA B C 1
ATOM 1642 O O . ALA B 1 82 ? -9.883 12.281 17.297 1 94.5 82 ALA B O 1
ATOM 1643 N N . GLN B 1 83 ? -8.625 10.773 16.281 1 94.31 83 GLN B N 1
ATOM 1644 C CA . GLN B 1 83 ? -7.379 11.5 16.5 1 94.31 83 GLN B CA 1
ATOM 1645 C C . GLN B 1 83 ? -7.395 12.852 15.797 1 94.31 83 GLN B C 1
ATOM 1647 O O . GLN B 1 83 ? -7 13.867 16.375 1 94.31 83 GLN B O 1
ATOM 1652 N N . ILE B 1 84 ? -7.852 12.891 14.617 1 95.75 84 ILE B N 1
ATOM 1653 C CA . ILE B 1 84 ? -7.902 14.102 13.805 1 95.75 84 ILE B CA 1
ATOM 1654 C C . ILE B 1 84 ? -8.883 15.102 14.422 1 95.75 84 ILE B C 1
ATOM 1656 O O . ILE B 1 84 ? -8.602 16.297 14.484 1 95.75 84 ILE B O 1
ATOM 1660 N N . LYS B 1 85 ? -9.984 14.586 14.852 1 94.69 85 LYS B N 1
ATOM 1661 C CA . LYS B 1 85 ? -10.969 15.445 15.516 1 94.69 85 LYS B CA 1
ATOM 1662 C C . LYS B 1 85 ? -10.375 16.094 16.766 1 94.69 85 LYS B C 1
ATOM 1664 O O . LYS B 1 85 ? -10.562 17.297 16.984 1 94.69 85 LYS B O 1
ATOM 1669 N N . GLU B 1 86 ? -9.703 15.305 17.5 1 95 86 GLU B N 1
ATOM 1670 C CA . GLU B 1 86 ? -9.047 15.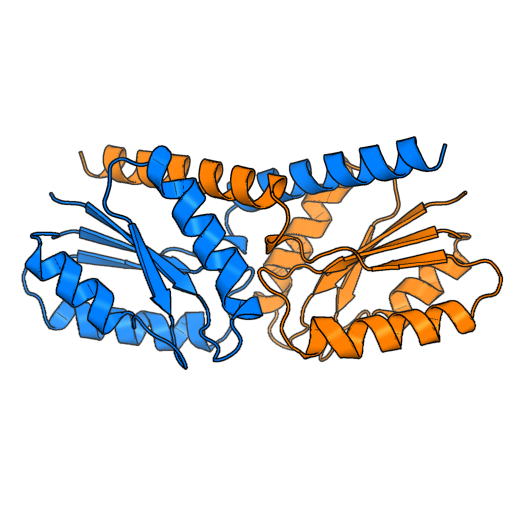82 18.703 1 95 86 GLU B CA 1
ATOM 1671 C C . GLU B 1 86 ? -8.016 16.891 18.344 1 95 86 GLU B C 1
ATOM 1673 O O . GLU B 1 86 ? -7.965 17.938 18.984 1 95 86 GLU B O 1
ATOM 1678 N N . LEU B 1 87 ? -7.266 16.641 17.359 1 95.06 87 LEU B N 1
ATOM 1679 C CA . LEU B 1 87 ? -6.238 17.578 16.922 1 95.06 87 LEU B CA 1
ATOM 1680 C C . LEU B 1 87 ? -6.863 18.891 16.438 1 95.06 87 LEU B C 1
ATOM 1682 O O . LEU B 1 87 ? -6.379 19.969 16.766 1 95.06 87 LEU B O 1
ATOM 1686 N N . ALA B 1 88 ? -7.891 18.75 15.664 1 93.88 88 ALA B N 1
ATOM 1687 C CA . ALA B 1 88 ? -8.57 19.922 15.133 1 93.88 88 ALA B CA 1
ATOM 1688 C C . ALA B 1 88 ? -9.125 20.797 16.25 1 93.88 88 ALA B C 1
ATOM 1690 O O . ALA B 1 88 ? -9.156 22.016 16.141 1 93.88 88 ALA B O 1
ATOM 1691 N N . SER B 1 89 ? -9.539 20.203 17.297 1 95.06 89 SER B N 1
ATOM 1692 C CA . SER B 1 89 ? -10.141 20.922 18.422 1 95.06 89 SER B CA 1
ATOM 1693 C C . SER B 1 89 ? -9.094 21.719 19.188 1 95.06 89 SER B C 1
ATOM 1695 O O . SER B 1 89 ? -9.438 22.672 19.906 1 95.06 89 SER B O 1
ATOM 1697 N N . LEU B 1 90 ? -7.871 21.359 19.031 1 95.19 90 LEU B N 1
ATOM 1698 C CA . LEU B 1 90 ? -6.785 22.016 19.75 1 95.19 90 LEU B CA 1
ATOM 1699 C C . LEU B 1 90 ? -6.41 23.344 19.094 1 95.19 90 LEU B C 1
ATOM 1701 O O . LEU B 1 90 ? -5.738 24.172 19.703 1 95.19 90 LEU B O 1
ATOM 1705 N N . TYR B 1 91 ? -6.867 23.484 17.828 1 94.5 91 TYR B N 1
ATOM 1706 C CA . TYR B 1 91 ? -6.48 24.656 17.062 1 94.5 91 TYR B CA 1
ATOM 1707 C C . TYR B 1 91 ? -7.699 25.344 16.469 1 94.5 91 TYR B C 1
ATOM 1709 O O . TYR B 1 91 ? -8.359 24.797 15.578 1 94.5 91 TYR B O 1
ATOM 1717 N N . ASP B 1 92 ? -8.047 26.562 16.797 1 89.19 92 ASP B N 1
ATOM 1718 C CA . ASP B 1 92 ? -9.258 27.281 16.406 1 89.19 92 ASP B CA 1
ATOM 1719 C C . ASP B 1 92 ? -9.289 27.547 14.906 1 89.19 92 ASP B C 1
ATOM 1721 O O . ASP B 1 92 ? -10.352 27.5 14.289 1 89.19 92 ASP B O 1
ATOM 1725 N N . ASP B 1 93 ? -8.164 27.734 14.297 1 91.38 93 ASP B N 1
ATOM 1726 C CA . ASP B 1 93 ? -8.133 28.156 12.898 1 91.38 93 ASP B CA 1
ATOM 1727 C C . ASP B 1 93 ? -7.594 27.047 12.008 1 91.38 93 ASP B C 1
ATOM 1729 O O . ASP B 1 93 ? -7.133 27.297 10.891 1 91.38 93 ASP B O 1
ATOM 1733 N N . LEU B 1 94 ? -7.668 25.844 12.492 1 94.81 94 LEU B N 1
ATOM 1734 C CA . LEU B 1 94 ? -7.098 24.75 11.711 1 94.81 94 LEU B CA 1
ATOM 1735 C C . LEU B 1 94 ? -8.195 23.828 11.172 1 94.81 94 LEU B C 1
ATOM 1737 O O . LEU B 1 94 ? -9.07 23.406 11.922 1 94.81 94 LEU B O 1
ATOM 1741 N N . ASP B 1 95 ? -8.156 23.641 9.859 1 95.12 95 ASP B N 1
ATOM 1742 C CA . ASP B 1 95 ? -8.992 22.641 9.203 1 95.12 95 ASP B CA 1
ATOM 1743 C C . ASP B 1 95 ? -8.172 21.406 8.812 1 95.12 95 ASP B C 1
ATOM 1745 O O . ASP B 1 95 ? -7.223 21.516 8.031 1 95.12 95 ASP B O 1
ATOM 1749 N N . ILE B 1 96 ? -8.523 20.297 9.383 1 96.75 96 ILE B N 1
ATOM 1750 C CA . ILE B 1 96 ? -7.84 19.047 9.055 1 96.75 96 ILE B CA 1
ATOM 1751 C C . ILE B 1 96 ? -8.828 18.078 8.414 1 96.75 96 ILE B C 1
ATOM 1753 O O . ILE B 1 96 ? -9.891 17.797 8.977 1 96.75 96 ILE B O 1
ATOM 1757 N N . THR B 1 97 ? -8.469 17.578 7.25 1 94.88 97 THR B N 1
ATOM 1758 C CA . THR B 1 97 ? -9.305 16.609 6.543 1 94.88 97 THR B CA 1
ATOM 1759 C C . THR B 1 97 ? -8.555 15.297 6.348 1 94.88 97 THR B C 1
ATOM 1761 O O . THR B 1 97 ? -7.398 15.289 5.914 1 94.88 97 THR B O 1
ATOM 1764 N N . LEU B 1 98 ? -9.227 14.242 6.703 1 94.69 98 LEU B N 1
ATOM 1765 C CA . LEU B 1 98 ? -8.703 12.914 6.418 1 94.69 98 LEU B CA 1
ATOM 1766 C C . LEU B 1 98 ? -9.188 12.422 5.059 1 94.69 98 LEU B C 1
ATOM 1768 O O . LEU B 1 98 ? -10.398 12.312 4.828 1 94.69 98 LEU B O 1
ATOM 1772 N N . LEU B 1 99 ? -8.195 12.148 4.223 1 91.5 99 LEU B N 1
ATOM 1773 C CA . LEU B 1 99 ? -8.523 11.617 2.902 1 91.5 99 LEU B CA 1
ATOM 1774 C C . LEU B 1 99 ? -8.648 10.102 2.941 1 91.5 99 LEU B C 1
ATOM 1776 O O . LEU B 1 99 ? -8.195 9.461 3.896 1 91.5 99 LEU B O 1
ATOM 1780 N N . ALA B 1 100 ? -9.328 9.516 1.906 1 89.25 100 ALA B N 1
ATOM 1781 C CA . ALA B 1 100 ? -9.336 8.062 1.753 1 89.25 100 ALA B CA 1
ATOM 1782 C C . ALA B 1 100 ? -7.922 7.535 1.536 1 89.25 100 ALA B C 1
ATOM 1784 O O . ALA B 1 100 ? -7.07 8.227 0.965 1 89.25 100 ALA B O 1
ATOM 1785 N N . PRO B 1 101 ? -7.699 6.277 2.012 1 92.06 101 PRO B N 1
ATOM 1786 C CA . PRO B 1 101 ? -6.363 5.727 1.764 1 92.06 101 PRO B CA 1
ATOM 1787 C C . PRO B 1 101 ? -6.012 5.684 0.279 1 92.06 101 PRO B C 1
ATOM 1789 O O . PRO B 1 101 ? -6.895 5.512 -0.564 1 92.06 101 PRO B O 1
ATOM 1792 N N . VAL B 1 102 ? -4.766 5.82 0.07 1 88.62 102 VAL B N 1
ATOM 1793 C CA . VAL B 1 102 ? -4.281 5.973 -1.297 1 88.62 102 VAL B CA 1
ATOM 1794 C C . VAL B 1 102 ? -4.695 4.762 -2.131 1 88.62 102 VAL B C 1
ATOM 1796 O O . VAL B 1 102 ? -4.984 4.895 -3.322 1 88.62 102 VAL B O 1
ATOM 1799 N N . GLY B 1 103 ? -4.824 3.553 -1.532 1 86.88 103 GLY B N 1
ATOM 1800 C CA . GLY B 1 103 ? -5.152 2.33 -2.246 1 86.88 103 GLY B CA 1
ATOM 1801 C C . GLY B 1 103 ? -6.59 2.291 -2.73 1 86.88 103 GLY B C 1
ATOM 1802 O O . GLY B 1 103 ? -6.945 1.461 -3.57 1 86.88 103 GLY B O 1
ATOM 1803 N N . GLU B 1 104 ? -7.34 3.186 -2.295 1 86.69 104 GLU B N 1
ATOM 1804 C CA . GLU B 1 104 ? -8.75 3.199 -2.666 1 86.69 104 GLU B CA 1
ATOM 1805 C C . GLU B 1 104 ? -9.023 4.215 -3.771 1 86.69 104 GLU B C 1
ATOM 1807 O O . GLU B 1 104 ? -10.133 4.277 -4.309 1 86.69 104 GLU B O 1
ATOM 1812 N N . HIS B 1 105 ? -8.023 4.934 -4.125 1 83.62 105 HIS B N 1
ATOM 1813 C CA . HIS B 1 105 ? -8.219 5.973 -5.133 1 83.62 105 HIS B CA 1
ATOM 1814 C C . HIS B 1 105 ? -8.148 5.391 -6.543 1 83.62 105 HIS B C 1
ATOM 1816 O O . HIS B 1 105 ? -7.164 4.746 -6.902 1 83.62 105 HIS B O 1
ATOM 1822 N N . PRO B 1 106 ? -9.156 5.703 -7.309 1 84.12 106 PRO B N 1
ATOM 1823 C CA . PRO B 1 106 ? -9.188 5.137 -8.656 1 84.12 106 PRO B CA 1
ATOM 1824 C C . PRO B 1 106 ? -7.941 5.488 -9.469 1 84.12 106 PRO B C 1
ATOM 1826 O O . PRO B 1 106 ? -7.438 4.652 -10.227 1 84.12 106 PRO B O 1
ATOM 1829 N N . ASP B 1 107 ? -7.512 6.688 -9.297 1 81.38 107 ASP B N 1
ATOM 1830 C CA . ASP B 1 107 ? -6.324 7.098 -10.047 1 81.38 107 ASP B CA 1
ATOM 1831 C C . ASP B 1 107 ? -5.094 6.32 -9.586 1 81.38 107 ASP B C 1
ATOM 1833 O O . ASP B 1 107 ? -4.215 6.012 -10.398 1 81.38 107 ASP B O 1
ATOM 1837 N N . PHE B 1 108 ? -5.098 6.008 -8.344 1 82 108 PHE B N 1
ATOM 1838 C CA . PHE B 1 108 ? -3.992 5.219 -7.816 1 82 108 PHE B CA 1
ATOM 1839 C C . PHE B 1 108 ? -4.043 3.791 -8.352 1 82 108 PHE B C 1
ATOM 1841 O O . PHE B 1 108 ? -3.029 3.258 -8.805 1 82 108 PHE B O 1
ATOM 1848 N N . ILE B 1 109 ? -5.211 3.273 -8.336 1 85.88 109 ILE B N 1
ATOM 1849 C CA . ILE B 1 109 ? -5.406 1.913 -8.828 1 85.88 109 ILE B CA 1
ATOM 1850 C C . ILE B 1 109 ? -4.996 1.828 -10.289 1 85.88 109 ILE B C 1
ATOM 1852 O O . ILE B 1 109 ? -4.289 0.899 -10.695 1 85.88 109 ILE B O 1
ATOM 1856 N N . ALA B 1 110 ? -5.34 2.807 -11.031 1 84.62 110 ALA B N 1
ATOM 1857 C CA . ALA B 1 110 ? -5.008 2.836 -12.445 1 84.62 110 ALA B CA 1
ATOM 1858 C C . ALA B 1 110 ? -3.498 2.957 -12.656 1 84.62 110 ALA B C 1
ATOM 1860 O O . ALA B 1 110 ? -2.924 2.271 -13.5 1 84.62 110 ALA B O 1
ATOM 1861 N N . ALA B 1 111 ? -2.906 3.791 -11.875 1 81.81 111 ALA B N 1
ATOM 1862 C CA . ALA B 1 111 ? -1.463 3.992 -11.977 1 81.81 111 ALA B CA 1
ATOM 1863 C C . ALA B 1 111 ? -0.706 2.719 -11.602 1 81.81 111 ALA B C 1
ATOM 1865 O O . ALA B 1 111 ? 0.252 2.34 -12.281 1 81.81 111 ALA B O 1
ATOM 1866 N N . LEU B 1 112 ? -1.193 2.139 -10.586 1 84.19 112 LEU B N 1
ATOM 1867 C CA . LEU B 1 112 ? -0.576 0.897 -10.133 1 84.19 112 LEU B CA 1
ATOM 1868 C C . LEU B 1 112 ? -0.738 -0.202 -11.18 1 84.19 112 LEU B C 1
ATOM 1870 O O . LEU B 1 112 ? 0.217 -0.921 -11.484 1 84.19 112 LEU B O 1
ATOM 1874 N N . ALA B 1 113 ? -1.933 -0.283 -11.711 1 88 113 ALA B N 1
ATOM 1875 C CA . ALA B 1 113 ? -2.213 -1.284 -12.734 1 88 113 ALA B CA 1
ATOM 1876 C C . ALA B 1 113 ? -1.318 -1.082 -13.953 1 88 113 ALA B C 1
ATOM 1878 O O . ALA B 1 113 ? -0.781 -2.047 -14.508 1 88 113 ALA B O 1
ATOM 1879 N N . ASN B 1 114 ? -1.091 0.128 -14.336 1 85.25 114 ASN B N 1
ATOM 1880 C CA . ASN B 1 114 ? -0.22 0.435 -15.461 1 85.25 114 ASN B CA 1
ATOM 1881 C C . ASN B 1 114 ? 1.227 0.042 -15.18 1 85.25 114 ASN B C 1
ATOM 1883 O O . ASN B 1 114 ? 1.892 -0.551 -16.031 1 85.25 114 ASN B O 1
ATOM 1887 N N . ALA B 1 115 ? 1.655 0.369 -13.992 1 83.44 115 ALA B N 1
ATOM 1888 C CA . ALA B 1 115 ? 3.029 0.055 -13.617 1 83.44 115 ALA B CA 1
ATOM 1889 C C . ALA B 1 115 ? 3.266 -1.452 -13.602 1 83.44 115 ALA B C 1
ATOM 1891 O O . ALA B 1 115 ? 4.293 -1.93 -14.086 1 83.44 115 ALA B O 1
ATOM 1892 N N . VAL B 1 116 ? 2.301 -2.172 -13.117 1 87.12 116 VAL B N 1
ATOM 1893 C CA . VAL B 1 116 ? 2.414 -3.625 -13.039 1 87.12 116 VAL B CA 1
ATOM 1894 C C . VAL B 1 116 ? 2.346 -4.223 -14.438 1 87.12 116 VAL B C 1
ATOM 1896 O O . VAL B 1 116 ? 3.113 -5.133 -14.773 1 87.12 116 VAL B O 1
ATOM 1899 N N . ALA B 1 117 ? 1.454 -3.723 -15.258 1 87.38 117 ALA B N 1
ATOM 1900 C CA . ALA B 1 117 ? 1.347 -4.199 -16.625 1 87.38 117 ALA B CA 1
ATOM 1901 C C . ALA B 1 117 ? 2.662 -4.016 -17.375 1 87.38 117 ALA B C 1
ATOM 1903 O O . ALA B 1 117 ? 3.09 -4.898 -18.125 1 87.38 117 ALA B O 1
ATOM 1904 N N . ASP B 1 118 ? 3.256 -2.9 -17.141 1 83.81 118 ASP B N 1
ATOM 1905 C CA . ASP B 1 118 ? 4.543 -2.617 -17.766 1 83.81 118 ASP B CA 1
ATOM 1906 C C . ASP B 1 118 ? 5.609 -3.6 -17.297 1 83.81 118 ASP B C 1
ATOM 1908 O O . ASP B 1 118 ? 6.418 -4.078 -18.094 1 83.81 118 ASP B O 1
ATOM 1912 N N . GLN B 1 119 ? 5.602 -3.844 -15.992 1 80.25 119 GLN B N 1
ATOM 1913 C CA . GLN B 1 119 ? 6.586 -4.758 -15.422 1 80.25 119 GLN B CA 1
ATOM 1914 C C . GLN B 1 119 ? 6.398 -6.176 -15.953 1 80.25 119 GLN B C 1
ATOM 1916 O O . GLN B 1 119 ? 7.375 -6.859 -16.266 1 80.25 119 GLN B O 1
ATOM 1921 N N . VAL B 1 120 ? 5.148 -6.629 -16.016 1 83.69 120 VAL B N 1
ATOM 1922 C CA . VAL B 1 120 ? 4.832 -7.961 -16.531 1 83.69 120 VAL B CA 1
ATOM 1923 C C . VAL B 1 120 ? 5.219 -8.062 -18 1 83.69 120 VAL B C 1
ATOM 1925 O O . VAL B 1 120 ? 5.754 -9.078 -18.438 1 83.69 120 VAL B O 1
ATOM 1928 N N . GLY B 1 121 ? 4.891 -6.992 -18.688 1 78.75 121 GLY B N 1
ATOM 1929 C CA . GLY B 1 121 ? 5.32 -6.957 -20.062 1 78.75 121 GLY B CA 1
ATOM 1930 C C . GLY B 1 121 ? 6.816 -7.141 -20.234 1 78.75 121 GLY B C 1
ATOM 1931 O O . GLY B 1 121 ? 7.266 -7.859 -21.125 1 78.75 121 GLY B O 1
ATOM 1932 N N . GLU B 1 122 ? 7.551 -6.535 -19.375 1 74.69 122 GLU B N 1
ATOM 1933 C CA . GLU B 1 122 ? 9.008 -6.668 -19.406 1 74.69 122 GLU B CA 1
ATOM 1934 C C . GLU B 1 122 ? 9.438 -8.094 -19.062 1 74.69 122 GLU B C 1
ATOM 1936 O O . GLU B 1 122 ? 10.375 -8.625 -19.672 1 74.69 122 GLU B O 1
ATOM 1941 N N . SER B 1 123 ? 8.75 -8.617 -18.078 1 76.31 123 SER B N 1
ATOM 1942 C CA . SER B 1 123 ? 9.062 -9.984 -17.672 1 76.31 123 SER B CA 1
ATOM 1943 C C . SER B 1 123 ? 8.789 -10.969 -18.797 1 76.31 123 SER B C 1
ATOM 1945 O O . SER B 1 123 ? 9.562 -11.906 -19.016 1 76.31 123 SER B O 1
ATOM 1947 N N . LEU B 1 124 ? 7.754 -10.82 -19.547 1 75.75 124 LEU B N 1
ATOM 1948 C CA . LEU B 1 124 ? 7.379 -11.695 -20.656 1 75.75 124 LEU B CA 1
ATOM 1949 C C . LEU B 1 124 ? 8.359 -11.555 -21.828 1 75.75 124 LEU B C 1
ATOM 1951 O O . LEU B 1 124 ? 8.641 -12.523 -22.516 1 75.75 124 LEU B O 1
ATOM 1955 N N . ARG B 1 125 ? 8.898 -10.336 -21.875 1 72.31 125 ARG B N 1
ATOM 1956 C CA . ARG B 1 125 ? 9.836 -10.078 -22.969 1 72.31 125 ARG B CA 1
ATOM 1957 C C . ARG B 1 125 ? 11.219 -10.648 -22.641 1 72.31 125 ARG B C 1
ATOM 1959 O O . ARG B 1 125 ? 11.953 -11.062 -23.531 1 72.31 125 ARG B O 1
ATOM 1966 N N . SER B 1 126 ? 11.516 -10.523 -21.344 1 68.44 126 SER B N 1
ATOM 1967 C CA . SER B 1 126 ? 12.836 -10.992 -20.938 1 68.44 126 SER B CA 1
ATOM 1968 C C . SER B 1 126 ? 12.914 -12.516 -20.953 1 68.44 126 SER B C 1
ATOM 1970 O O . SER B 1 126 ? 14.008 -13.086 -21.016 1 68.44 126 SER B O 1
ATOM 1972 N N . HIS B 1 127 ? 11.906 -13.234 -20.906 1 66.44 127 HIS B N 1
ATOM 1973 C CA . HIS B 1 127 ? 11.906 -14.688 -20.875 1 66.44 127 HIS B CA 1
ATOM 1974 C C . HIS B 1 127 ? 11.523 -15.266 -22.234 1 66.44 127 HIS B C 1
ATOM 1976 O O . HIS B 1 127 ? 11.43 -16.484 -22.406 1 66.44 127 HIS B O 1
ATOM 1982 N N . ARG B 1 128 ? 11.211 -14.328 -23.25 1 50.84 128 ARG B N 1
ATOM 1983 C CA . ARG B 1 128 ? 11.164 -14.781 -24.641 1 50.84 128 ARG B CA 1
ATOM 1984 C C . ARG B 1 128 ? 12.562 -14.852 -25.234 1 50.84 128 ARG B C 1
ATOM 1986 O O . ARG B 1 128 ? 13.438 -14.055 -24.875 1 50.84 128 ARG B O 1
#

Solvent-accessible surface area (backbone atoms only — not comparable to full-atom values): 13503 Å² total; per-residue (Å²): 132,43,56,33,41,33,38,36,31,84,39,49,84,46,64,65,40,48,46,33,57,53,51,38,54,58,61,31,51,86,68,42,92,54,56,73,43,73,23,17,78,40,80,36,84,44,32,56,68,56,51,49,52,53,39,44,75,73,58,39,32,33,36,41,35,36,33,68,32,55,44,57,49,68,58,59,68,49,54,46,54,54,50,49,51,54,54,35,71,76,34,95,70,42,46,71,44,80,50,73,35,47,35,64,33,67,62,36,36,50,36,44,35,50,42,49,43,52,50,50,52,48,53,58,55,69,74,97,132,43,55,32,42,32,39,36,31,83,40,49,83,47,66,65,41,47,45,33,58,53,51,38,55,57,61,32,51,87,69,41,93,52,55,74,44,73,22,16,79,40,79,35,84,45,32,55,68,57,50,50,52,53,40,44,74,74,58,39,31,34,36,40,35,38,32,68,32,55,44,56,48,69,58,60,68,49,52,45,54,52,50,49,53,55,55,33,71,77,33,94,69,42,45,72,43,80,49,73,34,47,34,64,33,66,62,36,37,51,36,45,33,51,42,48,44,51,50,50,52,48,52,58,55,69,75,97

Radius of gyration: 19.62 Å; Cα contacts (8 Å, |Δi|>4): 426; chains: 2; bounding box: 29×60×44 Å

Sequence (256 aa):
MSYALVLLAHGSSDPNWRAPFEQFRDALLPRLDTPIRLAYMELCDPSLEDSVAQLVQAGTTRIEVLPLFFAAGRHLRKDVPAQIKELASLYDDLDITLLAPVGEHPDFIAALANAVADQVGESLRSHRMSYALVLLAHGSSDPNWRAPFEQFRDALLPRLDTPIRLAYMELCDPSLEDSVAQLVQAGTTRIEVLPLFFAAGRHLRKDVPAQIKELASLYDDLDITLLAPVGEHPDFIAALANAVADQVGESLRSHR

Organism: NCBI:txid1178482